Protein AF-A0A0L0CYP3-F1 (afdb_monomer)

Mean predicted aligned error: 18.33 Å

Secondary structure (DSSP, 8-state):
---HHHHHHHHHHH--PPPPTT----SSS-TTT----TTTT-EEEETTT--EE-TTTHHHHHHHHHHH-TT-----EEEEEEEEEEEPS----PPP----BTSTTSB-----EEEEEEEEEEETTTTEEEEGGGS-HHHHHHHHHHHT---------TTSS----PBPTTTTT----TT----GGG-S-TTT---SSEEEETTT--EEEPPEETTTEESSGGGPPPHHHHHHHHTTS---EEEETT---TTS---EEE-STTT-SEEB-TTHHHHHHHTT--GGGTTTTTSS--

pLDDT: mean 76.84, std 16.78, range [29.47, 94.88]

InterPro domains:
  IPR001607 Zinc finger, UBP-type [PF02148] (189-263)
  IPR001607 Zinc finger, UBP-type [PS50271] (166-286)
  IPR001607 Zinc finger, UBP-type [SM00290] (188-250)
  IPR013083 Zinc finger, RING/FYVE/PHD-type [G3DSA:3.30.40.10] (4-124)
  IPR013083 Zinc finger, RING/FYVE/PHD-type [G3DSA:3.30.40.10] (155-270)
  IPR041432 Ubiquitinyl hydrolase, variant UBP zinc finger [PF17807] (19-85)

Solvent-accessible surface area (backbone atoms only — not comparable to full-atom values): 17395 Å² total; per-residue (Å²): 130,85,54,67,68,60,51,48,55,48,46,57,71,69,46,78,69,63,79,57,64,83,48,75,61,52,92,67,33,15,72,85,76,66,46,62,51,56,68,84,83,13,38,33,27,32,55,84,78,46,50,20,23,40,78,86,46,43,62,56,53,36,60,54,44,68,73,66,40,89,78,73,66,76,76,47,49,23,44,33,48,30,45,46,81,42,72,54,89,82,69,80,82,72,77,69,77,43,90,46,74,78,41,95,45,21,49,65,91,67,80,58,62,47,78,48,79,50,63,28,41,34,32,72,89,79,70,46,74,41,50,52,88,79,42,58,71,69,47,38,50,34,52,52,45,56,74,67,56,66,53,52,71,66,74,61,49,85,67,76,77,49,68,74,62,43,70,41,89,57,46,86,74,57,67,60,61,83,90,45,70,63,55,85,92,66,68,32,13,75,82,62,58,43,74,63,64,34,27,33,30,66,23,76,64,50,40,9,20,38,63,53,41,90,98,74,48,65,19,32,61,94,77,34,67,5,45,41,63,51,47,26,60,74,62,70,63,71,52,38,46,29,36,39,68,87,52,60,49,95,90,47,48,53,54,28,40,32,66,39,90,93,65,59,38,64,28,37,47,95,52,45,59,59,52,38,58,68,27,64,46,70,76,83,60,67,77,69,70,72,78,73,80,125

Radius of gyration: 27.22 Å; Cα contacts (8 Å, |Δi|>4): 480; chains: 1; bounding box: 67×39×65 Å

Nearest PDB structures (foldseek):
  3ihp-assembly2_B  TM=4.912E-01  e=4.815E-14  Homo sapiens
  3ihp-assembly1_A  TM=4.909E-01  e=6.164E-14  Homo sapiens
  9b1e-assembly1_B  TM=2.914E-01  e=5.481E+00  Saccharomyces cerevisiae W303

Organism: NCBI:txid580058

Foldseek 3Di:
DPDVVVVLVVCVVQQQDADDLQDDADQAAAPPPRHRPAADFAWWAQSPNNHIHDPVCLVVVQVVVVVVPPPPRRSFKTKGKYKYKDFDPDDPPQQQPDDDEPDDSHDDPDPRIDIDIAIFMAGPVVRDTHGLVRHDPSVVVRSVSSVPRDRPPPCPVPPPPPPVQAADPCLVVPAADADAADDPVPQAAPAARHNPQWKAFLHYRHIKHAAADPPPGTAHPPSHTIPVLVVCVVVVNNGFKIFTPPQQDPVRWTFIAGSPPVGRGTHGRPCNVVSVVRNVNPPPPVVVPVVPDD

Structure (mmCIF, N/CA/C/O backbone):
data_AF-A0A0L0CYP3-F1
#
_entry.id   AF-A0A0L0CYP3-F1
#
loop_
_atom_site.group_PDB
_atom_site.id
_atom_site.type_symbol
_atom_site.label_atom_id
_atom_site.label_alt_id
_atom_site.label_comp_id
_atom_site.label_asym_id
_atom_site.label_entity_id
_atom_site.label_seq_id
_atom_site.pdbx_PDB_ins_code
_atom_site.Cartn_x
_atom_site.Cartn_y
_atom_site.Cartn_z
_atom_site.occupancy
_atom_site.B_iso_or_equiv
_atom_site.auth_seq_id
_atom_site.auth_comp_id
_atom_site.auth_asym_id
_atom_site.auth_atom_id
_atom_site.pdbx_PDB_model_num
ATOM 1 N N . MET A 1 1 ? -24.715 -11.691 29.751 1.00 49.50 1 MET A N 1
ATOM 2 C CA . MET A 1 1 ? -24.755 -10.759 28.606 1.00 49.50 1 MET A CA 1
ATOM 3 C C . MET A 1 1 ? -24.346 -9.405 29.141 1.00 49.50 1 MET A C 1
ATOM 5 O O . MET A 1 1 ? -24.963 -8.967 30.102 1.00 49.50 1 MET A O 1
ATOM 9 N N . ALA A 1 2 ? -23.263 -8.816 28.636 1.00 58.75 2 ALA A N 1
ATOM 10 C CA . ALA A 1 2 ? -22.905 -7.454 29.018 1.00 58.75 2 ALA A CA 1
ATOM 11 C C . ALA A 1 2 ? -24.014 -6.506 28.532 1.00 58.75 2 ALA A C 1
ATOM 13 O O . ALA A 1 2 ? -24.470 -6.635 27.397 1.00 58.75 2 ALA A O 1
ATOM 14 N N . ASP A 1 3 ? -24.484 -5.617 29.403 1.00 82.50 3 ASP A N 1
ATOM 15 C CA . ASP A 1 3 ? -25.472 -4.598 29.048 1.00 82.50 3 ASP A CA 1
ATOM 16 C C . ASP A 1 3 ? -24.843 -3.627 28.036 1.00 82.50 3 ASP A C 1
ATOM 18 O O . ASP A 1 3 ? -23.765 -3.085 28.291 1.00 82.50 3 ASP A O 1
ATOM 22 N N . ILE A 1 4 ? -25.502 -3.403 26.893 1.00 84.31 4 ILE A N 1
ATOM 23 C CA . ILE A 1 4 ? -25.046 -2.470 25.848 1.00 84.31 4 ILE A CA 1
ATOM 24 C C . ILE A 1 4 ? -24.771 -1.087 26.448 1.00 84.31 4 ILE A C 1
ATOM 26 O O . ILE A 1 4 ? -23.773 -0.462 26.098 1.00 84.31 4 ILE A O 1
ATOM 30 N N . LYS A 1 5 ? -25.573 -0.643 27.426 1.00 85.75 5 LYS A N 1
ATOM 31 C CA . LYS A 1 5 ? -25.338 0.630 28.127 1.00 85.75 5 LYS A CA 1
ATOM 32 C C . LYS A 1 5 ? -24.015 0.649 28.889 1.00 85.75 5 LYS A C 1
ATOM 34 O O . LYS A 1 5 ? -23.318 1.660 28.890 1.00 85.75 5 LYS A O 1
ATOM 39 N N . SER A 1 6 ? -23.646 -0.470 29.512 1.00 87.12 6 SER A N 1
ATOM 40 C CA . SER A 1 6 ? -22.361 -0.601 30.201 1.00 87.12 6 SER A CA 1
ATOM 41 C C . SER A 1 6 ? -21.192 -0.580 29.217 1.00 87.12 6 SER A C 1
ATOM 43 O O . SER A 1 6 ? -20.154 -0.008 29.541 1.00 87.12 6 SER A O 1
ATOM 45 N N . ILE A 1 7 ? -21.356 -1.160 28.023 1.00 87.75 7 ILE A N 1
ATOM 46 C CA . ILE A 1 7 ? -20.335 -1.113 26.968 1.00 87.75 7 ILE A CA 1
ATOM 47 C C . ILE A 1 7 ? -20.178 0.316 26.445 1.00 87.75 7 ILE A C 1
ATOM 49 O O . ILE A 1 7 ? -19.055 0.798 26.370 1.00 87.75 7 ILE A O 1
ATOM 53 N N . ILE A 1 8 ? -21.277 1.019 26.155 1.00 89.25 8 ILE A N 1
ATOM 54 C CA . ILE A 1 8 ? -21.239 2.419 25.700 1.00 89.25 8 ILE A CA 1
ATOM 55 C C . ILE A 1 8 ? -20.525 3.300 26.733 1.00 89.25 8 ILE A C 1
ATOM 57 O O . ILE A 1 8 ? -19.591 4.018 26.387 1.00 89.25 8 ILE A O 1
ATOM 61 N N . SER A 1 9 ? -20.873 3.164 28.017 1.00 88.25 9 SER A N 1
ATOM 62 C CA . SER A 1 9 ? -20.205 3.897 29.100 1.00 88.25 9 SER A CA 1
ATOM 63 C C . SER A 1 9 ? -18.701 3.589 29.187 1.00 88.25 9 SER A C 1
ATOM 65 O O . SER A 1 9 ? -17.884 4.483 29.436 1.00 88.25 9 SER A O 1
ATOM 67 N N . LEU A 1 10 ? -18.308 2.336 28.933 1.00 89.44 10 LEU A N 1
ATOM 68 C CA . LEU A 1 10 ? -16.905 1.934 28.886 1.00 89.44 10 LEU A CA 1
ATOM 69 C C . LEU A 1 10 ? -16.173 2.549 27.685 1.00 89.44 10 LEU A C 1
ATOM 71 O O . LEU A 1 10 ? -15.057 3.038 27.858 1.00 89.44 10 LEU A O 1
ATOM 75 N N . ILE A 1 11 ? -16.796 2.575 26.501 1.00 88.56 11 ILE A N 1
ATOM 76 C CA . ILE A 1 11 ? -16.239 3.224 25.303 1.00 88.56 11 ILE A CA 1
ATOM 77 C C . ILE A 1 11 ? -15.935 4.689 25.614 1.00 88.56 11 ILE A C 1
ATOM 79 O O . ILE A 1 11 ? -14.801 5.116 25.428 1.00 88.56 11 ILE A O 1
ATOM 83 N N . SER A 1 12 ? -16.890 5.426 26.180 1.00 88.56 12 SER A N 1
ATOM 84 C CA . SER A 1 12 ? -16.719 6.843 26.534 1.00 88.56 12 SER A CA 1
ATOM 85 C C . SER A 1 12 ? -15.649 7.087 27.601 1.00 88.56 12 SER A C 1
ATOM 87 O O . SER A 1 12 ? -15.055 8.163 27.671 1.00 88.56 12 SER A O 1
ATOM 89 N N . THR A 1 13 ? -15.371 6.090 28.444 1.00 88.25 13 THR A N 1
ATOM 90 C CA . THR A 1 13 ? -14.313 6.179 29.458 1.00 88.25 13 THR A CA 1
ATOM 91 C C . THR A 1 13 ? -12.921 5.958 28.860 1.00 88.25 13 THR A C 1
ATOM 93 O O . THR A 1 13 ? -11.954 6.571 29.322 1.00 88.25 13 THR A O 1
ATOM 96 N N . ILE A 1 14 ? -12.818 5.089 27.851 1.00 85.94 14 ILE A N 1
ATOM 97 C CA . ILE A 1 14 ? -11.554 4.681 27.224 1.00 85.94 14 ILE A CA 1
ATOM 98 C C . ILE A 1 14 ? -11.174 5.610 26.064 1.00 85.94 14 ILE A C 1
ATOM 100 O O . ILE A 1 14 ? -10.024 6.034 25.968 1.00 85.94 14 ILE A O 1
ATOM 104 N N . VAL A 1 15 ? -12.130 5.934 25.196 1.00 86.62 15 VAL A N 1
ATOM 105 C CA . VAL A 1 15 ? -11.924 6.682 23.952 1.00 86.62 15 VAL A CA 1
ATOM 106 C C . VAL A 1 15 ? -12.077 8.172 24.235 1.00 86.62 15 VAL A C 1
ATOM 108 O O . VAL A 1 15 ? -13.187 8.685 24.367 1.00 86.62 15 VAL A O 1
ATOM 111 N N . LYS A 1 16 ? -10.942 8.861 24.368 1.00 85.94 16 LYS A N 1
ATOM 112 C CA . LYS A 1 16 ? -10.885 10.297 24.697 1.00 85.94 16 LYS A CA 1
ATOM 113 C C . LYS A 1 16 ? -10.080 11.125 23.706 1.00 85.94 16 LYS A C 1
ATOM 115 O O . LYS A 1 16 ? -10.271 12.336 23.640 1.00 85.94 16 LYS A O 1
ATOM 120 N N . ASP A 1 17 ? -9.194 10.472 22.967 1.00 85.62 17 ASP A N 1
ATOM 121 C CA . ASP A 1 17 ? -8.211 11.130 22.123 1.00 85.62 17 ASP A CA 1
ATOM 122 C C . ASP A 1 17 ? -8.792 11.293 20.705 1.00 85.62 17 ASP A C 1
ATOM 124 O O . ASP A 1 17 ? -9.258 10.331 20.092 1.00 85.62 17 ASP A O 1
ATOM 128 N N . GLU A 1 18 ? -8.816 12.528 20.198 1.00 86.81 18 GLU A N 1
ATOM 129 C CA . GLU A 1 18 ? -9.118 12.809 18.790 1.00 86.81 18 GLU A CA 1
ATOM 130 C C . GLU A 1 18 ? -7.848 12.647 17.953 1.00 86.81 18 GLU A C 1
ATOM 132 O O . GLU A 1 18 ? -6.763 12.989 18.436 1.00 86.81 18 GLU A O 1
ATOM 137 N N . PRO A 1 19 ? -7.966 12.182 16.697 1.00 85.38 19 PRO A N 1
ATOM 138 C CA . PRO A 1 19 ? -6.794 11.987 15.876 1.00 85.38 19 PRO A CA 1
ATOM 139 C C . PRO A 1 19 ? -6.122 13.320 15.551 1.00 85.38 19 PRO A C 1
ATOM 141 O O . PRO A 1 19 ? -6.768 14.293 15.140 1.00 85.38 19 PRO A O 1
ATOM 144 N N . THR A 1 20 ? -4.808 13.371 15.724 1.00 83.56 20 THR A N 1
ATOM 145 C CA . THR A 1 20 ? -4.021 14.560 15.399 1.00 83.56 20 THR A CA 1
ATOM 146 C C . THR A 1 20 ? -3.822 14.681 13.888 1.00 83.56 20 THR A C 1
ATOM 148 O O . THR A 1 20 ? -3.927 13.714 13.135 1.00 83.56 20 THR A O 1
ATOM 151 N N . LYS A 1 21 ? -3.509 15.886 13.396 1.00 78.56 21 LYS A N 1
ATOM 152 C CA . LYS A 1 21 ? -3.238 16.094 11.960 1.00 78.56 21 LYS A CA 1
ATOM 153 C C . LYS A 1 21 ? -2.014 15.327 11.454 1.00 78.56 21 LYS A C 1
ATOM 155 O O . LYS A 1 21 ? -1.929 15.048 10.265 1.00 78.56 21 LYS A O 1
ATOM 160 N N . GLU A 1 22 ? -1.076 15.018 12.348 1.00 76.69 22 GLU A N 1
ATOM 161 C CA . GLU A 1 22 ? 0.165 14.316 12.016 1.00 76.69 22 GLU A CA 1
ATOM 162 C C . GLU A 1 22 ? 0.003 12.797 11.933 1.00 76.69 22 GLU A C 1
ATOM 164 O O . GLU A 1 22 ? 0.870 12.124 11.375 1.00 76.69 22 GLU A O 1
ATOM 169 N N . GLU A 1 23 ? -1.078 12.253 12.491 1.00 78.44 23 GLU A N 1
ATOM 170 C CA . GLU A 1 23 ? -1.367 10.828 12.412 1.00 78.44 23 GLU A CA 1
ATOM 171 C C . GLU A 1 23 ? -1.750 10.420 10.997 1.00 78.44 23 GLU A C 1
ATOM 173 O O . GLU A 1 23 ? -2.432 11.142 10.272 1.00 78.44 23 GLU A O 1
ATOM 178 N N . VAL A 1 24 ? -1.312 9.225 10.613 1.00 81.56 24 VAL A N 1
ATOM 179 C CA . VAL A 1 24 ? -1.653 8.630 9.327 1.00 81.56 24 VAL A CA 1
ATOM 180 C C . VAL A 1 24 ? -2.651 7.512 9.571 1.00 81.56 24 VAL A C 1
ATOM 182 O O . VAL A 1 24 ? -2.310 6.474 10.135 1.00 81.56 24 VAL A O 1
ATOM 185 N N . ILE A 1 25 ? -3.880 7.724 9.114 1.00 84.06 25 ILE A N 1
ATOM 186 C CA . ILE A 1 25 ? -4.994 6.798 9.262 1.00 84.06 25 ILE A CA 1
ATOM 187 C C . ILE A 1 25 ? -5.352 6.219 7.895 1.00 84.06 25 ILE A C 1
ATOM 189 O O . ILE A 1 25 ? -5.719 6.928 6.953 1.00 84.06 25 ILE A O 1
ATOM 193 N N . TYR A 1 26 ? -5.274 4.898 7.777 1.00 82.56 26 TYR A N 1
ATOM 194 C CA . TYR A 1 26 ? -5.635 4.189 6.555 1.00 82.56 26 TYR A CA 1
ATOM 195 C C . TYR A 1 26 ? -7.102 3.749 6.617 1.00 82.56 26 TYR A C 1
ATOM 197 O O . TYR A 1 26 ? -7.438 2.688 7.129 1.00 82.56 26 TYR A O 1
ATOM 205 N N . LEU A 1 27 ? -7.998 4.558 6.047 1.00 84.06 27 LEU A N 1
ATOM 206 C CA . LEU A 1 27 ? -9.443 4.262 5.992 1.00 84.06 27 LEU A CA 1
ATOM 207 C C . LEU A 1 27 ? -9.804 3.139 4.998 1.00 84.06 27 LEU A C 1
ATOM 209 O O . LEU A 1 27 ? -10.973 2.789 4.845 1.00 84.06 27 LEU A O 1
ATOM 213 N N . GLY A 1 28 ? -8.813 2.633 4.261 1.00 78.69 28 GLY A N 1
ATOM 214 C CA . GLY A 1 28 ? -9.018 1.850 3.047 1.00 78.69 28 GLY A CA 1
ATOM 215 C C . GLY A 1 28 ? -8.119 0.628 2.867 1.00 78.69 28 GLY A C 1
ATOM 216 O O . GLY A 1 28 ? -8.258 -0.098 1.889 1.00 78.69 28 GLY A O 1
ATOM 217 N N . GLU A 1 29 ? -7.204 0.360 3.783 1.00 82.81 29 GLU A N 1
ATOM 218 C CA . GLU A 1 29 ? -6.357 -0.826 3.715 1.00 82.81 29 GLU A CA 1
ATOM 219 C C . GLU A 1 29 ? -5.946 -1.253 5.111 1.00 82.81 29 GLU A C 1
ATOM 221 O O . GLU A 1 29 ? -5.969 -0.445 6.026 1.00 82.81 29 GLU A O 1
ATOM 226 N N . CYS A 1 30 ? -5.598 -2.524 5.286 1.00 81.88 30 CYS A N 1
ATOM 227 C CA . CYS A 1 30 ? -5.048 -3.013 6.541 1.00 81.88 30 CYS A CA 1
ATOM 228 C C . CYS A 1 30 ? -3.569 -2.619 6.664 1.00 81.88 30 CYS A C 1
ATOM 230 O O . CYS A 1 30 ? -2.765 -2.980 5.805 1.00 81.88 30 CYS A O 1
ATOM 232 N N . SER A 1 31 ? -3.184 -1.996 7.780 1.00 81.12 31 SER A N 1
ATOM 233 C CA . SER A 1 31 ? -1.805 -1.587 8.086 1.00 81.12 31 SER A CA 1
ATOM 234 C C . SER A 1 31 ? -0.793 -2.744 8.079 1.00 81.12 31 SER A C 1
ATOM 236 O O . SER A 1 31 ? 0.390 -2.517 7.857 1.00 81.12 31 SER A O 1
ATOM 238 N N . ILE A 1 32 ? -1.231 -3.987 8.320 1.00 76.69 32 ILE A N 1
ATOM 239 C CA . ILE A 1 32 ? -0.341 -5.163 8.350 1.00 76.69 32 ILE A CA 1
ATOM 240 C C . ILE A 1 32 ? -0.132 -5.751 6.953 1.00 76.69 32 ILE A C 1
ATOM 242 O O . ILE A 1 32 ? 0.986 -6.098 6.584 1.00 76.69 32 ILE A O 1
ATOM 246 N N . THR A 1 33 ? -1.210 -5.931 6.191 1.00 76.19 33 THR A N 1
ATOM 247 C CA . THR A 1 33 ? -1.165 -6.687 4.929 1.00 76.19 33 THR A CA 1
ATOM 248 C C . THR A 1 33 ? -1.193 -5.810 3.686 1.00 76.19 33 THR A C 1
ATOM 250 O O . THR A 1 33 ? -0.979 -6.321 2.589 1.00 76.19 33 THR A O 1
ATOM 253 N N . GLY A 1 34 ? -1.533 -4.526 3.823 1.00 74.50 34 GLY A N 1
ATOM 254 C CA . GLY A 1 34 ? -1.906 -3.661 2.703 1.00 74.50 34 GLY A CA 1
ATOM 255 C C . GLY A 1 34 ? -3.167 -4.138 1.970 1.00 74.50 34 GLY A C 1
ATOM 256 O O . GLY A 1 34 ? -3.481 -3.637 0.890 1.00 74.50 34 GLY A O 1
ATOM 257 N N . HIS A 1 35 ? -3.880 -5.139 2.508 1.00 70.81 35 HIS A N 1
ATOM 258 C CA . HIS A 1 35 ? -5.060 -5.683 1.856 1.00 70.81 35 HIS A CA 1
ATOM 259 C C . HIS A 1 35 ? -6.225 -4.710 1.987 1.00 70.81 35 HIS A C 1
ATOM 261 O O . HIS A 1 35 ? -6.498 -4.143 3.045 1.00 70.81 35 HIS A O 1
ATOM 267 N N . LYS A 1 36 ? -6.917 -4.548 0.871 1.00 69.12 36 LYS A N 1
ATOM 268 C CA . LYS A 1 36 ? -8.040 -3.648 0.686 1.00 69.12 36 LYS A CA 1
ATOM 269 C C . LYS A 1 36 ? -9.318 -4.466 0.881 1.00 69.12 36 LYS A C 1
ATOM 271 O O . LYS A 1 36 ? -9.923 -4.896 -0.097 1.00 69.12 36 LYS A O 1
ATOM 276 N N . ASP A 1 37 ? -9.682 -4.738 2.139 1.00 62.09 37 ASP A N 1
ATOM 277 C CA . ASP A 1 37 ? -10.795 -5.616 2.588 1.00 62.09 37 ASP A CA 1
ATOM 278 C C . ASP A 1 37 ? -12.214 -5.127 2.219 1.00 62.09 37 ASP A C 1
ATOM 280 O O . ASP A 1 37 ? -13.204 -5.440 2.876 1.00 62.09 37 ASP A O 1
ATOM 284 N N . PHE A 1 38 ? -12.344 -4.345 1.153 1.00 60.00 38 PHE A N 1
ATOM 285 C CA . PHE A 1 38 ? -13.433 -3.397 0.938 1.00 60.00 38 PHE A CA 1
ATOM 286 C C . PHE A 1 38 ? -14.853 -3.945 0.773 1.00 60.00 38 PHE A C 1
ATOM 288 O O . PHE A 1 38 ? -15.739 -3.129 0.535 1.00 60.00 38 PHE A O 1
ATOM 295 N N . PHE A 1 39 ? -15.128 -5.248 0.865 1.00 62.38 39 PHE A N 1
ATOM 296 C CA . PHE A 1 39 ? -16.429 -5.750 0.401 1.00 62.38 39 PHE A CA 1
ATOM 297 C C . PHE A 1 39 ? -17.166 -6.746 1.305 1.00 62.38 39 PHE A C 1
ATOM 299 O O . PHE A 1 39 ? -18.391 -6.775 1.224 1.00 62.38 39 PHE A O 1
ATOM 306 N N . GLU A 1 40 ? -16.509 -7.502 2.191 1.00 71.25 40 GLU A N 1
ATOM 307 C CA . GLU A 1 40 ? -17.225 -8.438 3.087 1.00 71.25 40 GLU A CA 1
ATOM 308 C C . GLU A 1 40 ? -17.371 -7.893 4.511 1.00 71.25 40 GLU A C 1
ATOM 310 O O . GLU A 1 40 ? -18.487 -7.604 4.951 1.00 71.25 40 GLU A O 1
ATOM 315 N N . ASP A 1 41 ? -16.256 -7.677 5.206 1.00 80.75 41 ASP A N 1
ATOM 316 C CA . ASP A 1 41 ? -16.265 -7.333 6.637 1.00 80.75 41 ASP A CA 1
ATOM 317 C C . ASP A 1 41 ? -15.905 -5.866 6.924 1.00 80.75 41 ASP A C 1
ATOM 319 O O . ASP A 1 41 ? -16.111 -5.379 8.036 1.00 80.75 41 ASP A O 1
ATOM 323 N N . GLY A 1 42 ? -15.411 -5.139 5.918 1.00 87.19 42 GLY A N 1
ATOM 324 C CA . GLY A 1 42 ? -14.926 -3.770 6.079 1.00 87.19 42 GLY A CA 1
ATOM 325 C C . GLY A 1 42 ? -13.549 -3.693 6.746 1.00 87.19 42 GLY A C 1
ATOM 326 O O . GLY A 1 42 ? -12.848 -4.694 6.905 1.00 87.19 42 GLY A O 1
ATOM 327 N N . ILE A 1 43 ? -13.151 -2.476 7.110 1.00 90.00 43 ILE A N 1
ATOM 328 C CA . ILE A 1 43 ? -11.873 -2.171 7.772 1.00 90.00 43 ILE A CA 1
ATOM 329 C C . ILE A 1 43 ? -12.141 -1.712 9.193 1.00 90.00 43 ILE A C 1
ATOM 331 O O . ILE A 1 43 ? -13.102 -0.990 9.438 1.00 90.00 43 ILE A O 1
ATOM 335 N N . PHE A 1 44 ? -11.275 -2.114 10.117 1.00 92.12 44 PHE A N 1
ATOM 336 C CA . PHE A 1 44 ? -11.406 -1.828 11.535 1.00 92.12 44 PHE A CA 1
ATOM 337 C C . PHE A 1 44 ? -10.248 -0.954 12.005 1.00 92.12 44 PHE A C 1
ATOM 339 O O . PHE A 1 44 ? -9.096 -1.376 11.957 1.00 92.12 44 PHE A O 1
ATOM 346 N N . ILE A 1 45 ? -10.551 0.251 12.469 1.00 91.56 45 ILE A N 1
ATOM 347 C CA . ILE A 1 45 ? -9.567 1.220 12.951 1.00 91.56 45 ILE A CA 1
ATOM 348 C C . ILE A 1 45 ? -9.605 1.224 14.470 1.00 91.56 45 ILE A C 1
ATOM 350 O O . ILE A 1 45 ? -10.656 1.456 15.056 1.00 91.56 45 ILE A O 1
ATOM 354 N N . ASP A 1 46 ? -8.480 0.962 15.116 1.00 90.94 46 ASP A N 1
ATOM 355 C CA . ASP A 1 46 ? -8.374 1.022 16.572 1.00 90.94 46 ASP A CA 1
ATOM 356 C C . ASP A 1 46 ? -8.631 2.454 17.066 1.00 90.94 46 ASP A C 1
ATOM 358 O O . ASP A 1 46 ? -7.974 3.396 16.627 1.00 90.94 46 ASP A O 1
ATOM 362 N N . LEU A 1 47 ? -9.588 2.628 17.981 1.00 91.50 47 LEU A N 1
ATOM 363 C CA . LEU A 1 47 ? -9.977 3.949 18.488 1.00 91.50 47 LEU A CA 1
ATOM 364 C C . LEU A 1 47 ? -8.924 4.601 19.400 1.00 91.50 47 LEU A C 1
ATOM 366 O O . LEU A 1 47 ? -9.109 5.748 19.798 1.00 91.50 47 LEU A O 1
ATOM 370 N N . LEU A 1 48 ? -7.857 3.882 19.762 1.00 88.88 48 LEU A N 1
ATOM 371 C CA . LEU A 1 48 ? -6.760 4.404 20.580 1.00 88.88 48 LEU A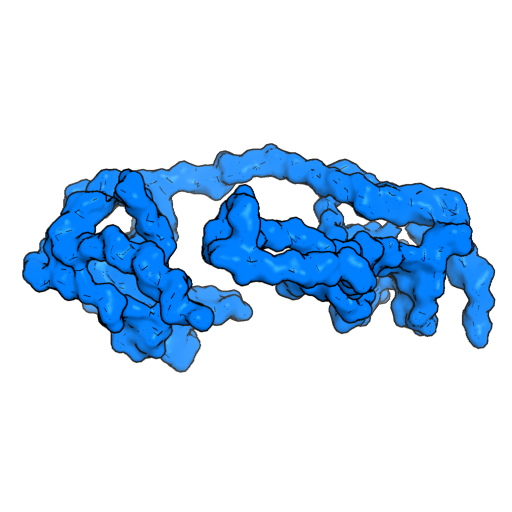 CA 1
ATOM 372 C C . LEU A 1 48 ? -5.474 4.633 19.788 1.00 88.88 48 LEU A C 1
ATOM 374 O O . LEU A 1 48 ? -4.786 5.620 20.020 1.00 88.88 48 LEU A O 1
ATOM 378 N N . SER A 1 49 ? -5.110 3.695 18.910 1.00 85.50 49 SER A N 1
ATOM 379 C CA . SER A 1 49 ? -3.860 3.775 18.138 1.00 85.50 49 SER A CA 1
ATOM 380 C C . SER A 1 49 ? -4.048 4.324 16.725 1.00 85.50 49 SER A C 1
ATOM 382 O O . SER A 1 49 ? -3.065 4.657 16.069 1.00 85.50 49 SER A O 1
ATOM 384 N N . PHE A 1 50 ? -5.293 4.376 16.243 1.00 88.81 50 PHE A N 1
ATOM 385 C CA . PHE A 1 50 ? -5.667 4.716 14.869 1.00 88.81 50 PHE A CA 1
ATOM 386 C C . PHE A 1 50 ? -5.062 3.799 13.791 1.00 88.81 50 PHE A C 1
ATOM 388 O O . PHE A 1 50 ? -5.172 4.071 12.593 1.00 88.81 50 PHE A O 1
ATOM 395 N N . GLU A 1 51 ? -4.479 2.665 14.194 1.00 87.62 51 GLU A N 1
ATOM 396 C CA . GLU A 1 51 ? -4.016 1.622 13.284 1.00 87.62 51 GLU A CA 1
ATOM 397 C C . GLU A 1 51 ? -5.206 0.864 12.675 1.00 87.62 51 GLU A C 1
ATOM 399 O O . GLU A 1 51 ? -6.232 0.631 13.320 1.00 87.62 51 GLU A O 1
ATOM 404 N N . SER A 1 52 ? -5.059 0.457 11.415 1.00 88.19 52 SER A N 1
ATOM 405 C CA . SER A 1 52 ? -6.129 -0.152 10.621 1.00 88.19 52 SER A CA 1
ATOM 406 C C . SER A 1 52 ? -5.906 -1.652 10.415 1.00 88.19 52 SER A C 1
ATOM 408 O O . SER A 1 52 ? -4.807 -2.116 10.092 1.00 88.19 52 SER A O 1
ATOM 410 N N . PHE A 1 53 ? -6.961 -2.445 10.562 1.00 87.25 53 PHE A N 1
ATOM 411 C CA . PHE A 1 53 ? -6.881 -3.900 10.541 1.00 87.25 53 PHE A CA 1
ATOM 412 C C . PHE A 1 53 ? -8.023 -4.531 9.750 1.00 87.25 53 PHE A C 1
ATOM 414 O O . PHE A 1 53 ? -9.160 -4.065 9.760 1.00 87.25 53 PHE A O 1
ATOM 421 N N . SER A 1 54 ? -7.714 -5.664 9.119 1.00 87.94 54 SER A N 1
ATOM 422 C CA . SER A 1 54 ? -8.731 -6.642 8.721 1.00 87.94 54 SER A CA 1
ATOM 423 C C . SER A 1 54 ? -9.368 -7.288 9.952 1.00 87.94 54 SER A C 1
ATOM 425 O O . SER A 1 54 ? -8.694 -7.452 10.978 1.00 87.94 54 SER A O 1
ATOM 427 N N . LEU A 1 55 ? -10.582 -7.825 9.804 1.00 85.81 55 LEU A N 1
ATOM 428 C CA . LEU A 1 55 ? -11.222 -8.664 10.826 1.00 85.81 55 LEU A CA 1
ATOM 429 C C . LEU A 1 55 ? -10.303 -9.802 11.320 1.00 85.81 55 LEU A C 1
ATOM 431 O O . LEU A 1 55 ? -10.232 -10.085 12.517 1.00 85.81 55 LEU A O 1
ATOM 435 N N . LYS A 1 56 ? -9.543 -10.432 10.412 1.00 84.12 56 LYS A N 1
ATOM 436 C CA . LYS A 1 56 ? -8.634 -11.552 10.729 1.00 84.12 56 LYS A CA 1
ATOM 437 C C . LYS A 1 56 ? -7.462 -11.132 11.618 1.00 84.12 56 LYS A C 1
ATOM 439 O O . LYS A 1 56 ? -7.009 -11.922 12.444 1.00 84.12 56 LYS A O 1
ATOM 444 N N . PHE A 1 57 ? -6.985 -9.899 11.460 1.00 83.62 57 PHE A N 1
ATOM 445 C CA . PHE A 1 57 ? -5.803 -9.379 12.151 1.00 83.62 57 PHE A CA 1
ATOM 446 C C . PHE A 1 57 ? -6.126 -8.552 13.405 1.00 83.62 57 PHE A C 1
ATOM 448 O O . PHE A 1 57 ? -5.212 -8.238 14.165 1.00 83.62 57 PHE A O 1
ATOM 455 N N . LEU A 1 58 ? -7.404 -8.295 13.703 1.00 82.69 58 LEU A N 1
ATOM 456 C CA . LEU A 1 58 ? -7.827 -7.650 14.953 1.00 82.69 58 LEU A CA 1
ATOM 457 C C . LEU A 1 58 ? -7.298 -8.361 16.203 1.00 82.69 58 LEU A C 1
ATOM 459 O O . LEU A 1 58 ? -6.773 -7.728 17.117 1.00 82.69 58 LEU A O 1
ATOM 463 N N . LYS A 1 59 ? -7.369 -9.700 16.223 1.00 82.69 59 LYS A N 1
ATOM 464 C CA . LYS A 1 59 ? -6.856 -10.508 17.343 1.00 82.69 59 LYS A CA 1
ATOM 465 C C . LYS A 1 59 ? -5.350 -10.343 17.530 1.00 82.69 59 LYS A C 1
ATOM 467 O O . LYS A 1 59 ? -4.870 -10.417 18.657 1.00 82.69 59 LYS A O 1
ATOM 472 N N . CYS A 1 60 ? -4.600 -10.119 16.451 1.00 78.50 60 CYS A N 1
ATOM 473 C CA . CYS A 1 60 ? -3.166 -9.865 16.539 1.00 78.50 60 CYS A CA 1
ATOM 474 C C . CYS A 1 60 ? -2.894 -8.534 17.244 1.00 78.50 60 CYS A C 1
ATOM 476 O O . CYS A 1 60 ? -2.046 -8.504 18.133 1.00 78.50 60 CYS A O 1
ATOM 478 N N . ASN A 1 61 ? -3.640 -7.474 16.906 1.00 78.50 61 ASN A N 1
ATOM 479 C CA . ASN A 1 61 ? -3.516 -6.184 17.582 1.00 78.50 61 ASN A CA 1
ATOM 480 C C . ASN A 1 61 ? -3.880 -6.286 19.067 1.00 78.50 61 ASN A C 1
ATOM 482 O O . ASN A 1 61 ? -3.064 -5.961 19.930 1.00 78.50 61 ASN A O 1
ATOM 486 N N . TYR A 1 62 ? -5.060 -6.839 19.356 1.00 79.56 62 TYR A N 1
ATOM 487 C CA . TYR A 1 62 ? -5.559 -7.015 20.717 1.00 79.56 62 TYR A CA 1
ATOM 488 C C . TYR A 1 62 ? -4.582 -7.822 21.585 1.00 79.56 62 TYR A C 1
ATOM 490 O O . TYR A 1 62 ? -4.213 -7.385 22.672 1.00 79.56 62 TYR A O 1
ATOM 498 N N . ASN A 1 63 ? -4.060 -8.951 21.089 1.00 77.62 63 ASN A N 1
ATOM 499 C CA . ASN A 1 63 ? -3.108 -9.787 21.834 1.00 77.62 63 ASN A CA 1
ATOM 500 C C . ASN A 1 63 ? -1.716 -9.155 21.987 1.00 77.62 63 ASN A C 1
ATOM 502 O O . ASN A 1 63 ? -1.024 -9.425 22.968 1.00 77.62 63 ASN A O 1
ATOM 506 N N . ARG A 1 64 ? -1.273 -8.359 21.005 1.00 75.31 64 ARG A N 1
ATOM 507 C CA . ARG A 1 64 ? 0.002 -7.633 21.070 1.00 75.31 64 ARG A CA 1
ATOM 508 C C . ARG A 1 64 ? -0.062 -6.561 22.152 1.00 75.31 64 ARG A C 1
ATOM 510 O O . ARG A 1 64 ? 0.807 -6.518 23.018 1.00 75.31 64 ARG A O 1
ATOM 517 N N . LEU A 1 65 ? -1.094 -5.723 22.114 1.00 71.50 65 LEU A N 1
ATOM 518 C CA . LEU A 1 65 ? -1.188 -4.541 22.966 1.00 71.50 65 LEU A CA 1
ATOM 519 C C . LEU A 1 65 ? -1.690 -4.859 24.377 1.00 71.50 65 LEU A C 1
ATOM 521 O O . LEU A 1 65 ? -1.235 -4.220 25.319 1.00 71.50 65 LEU A O 1
ATOM 525 N N . SER A 1 66 ? -2.503 -5.904 24.568 1.00 64.44 66 SER A N 1
ATOM 526 C CA . SER A 1 66 ? -2.884 -6.402 25.908 1.00 64.44 66 SER A CA 1
ATOM 527 C C . SER A 1 66 ? -1.706 -6.929 26.736 1.00 64.44 66 SER A C 1
ATOM 529 O O . SER A 1 66 ? -1.779 -6.949 27.960 1.00 64.44 66 SER A O 1
ATOM 531 N N . LYS A 1 67 ? -0.604 -7.343 26.095 1.00 57.28 67 LYS A N 1
ATOM 532 C CA . LYS A 1 67 ? 0.621 -7.795 26.784 1.00 57.28 67 LYS A CA 1
ATOM 533 C C . LYS A 1 67 ? 1.601 -6.666 27.101 1.00 57.28 67 LYS A C 1
ATOM 535 O O . LYS A 1 67 ? 2.427 -6.822 27.992 1.00 57.28 67 LYS A O 1
ATOM 540 N N . LEU A 1 68 ? 1.540 -5.572 26.344 1.00 53.75 68 LEU A N 1
ATOM 541 C CA . LEU A 1 68 ? 2.441 -4.418 26.456 1.00 53.75 68 LEU A CA 1
ATOM 542 C C . LEU A 1 68 ? 1.872 -3.300 27.336 1.00 53.75 68 LEU A C 1
ATOM 544 O O . LEU A 1 68 ? 2.604 -2.396 27.727 1.00 53.75 68 LEU A O 1
ATOM 548 N N . SER A 1 69 ? 0.578 -3.352 27.651 1.00 53.34 69 SER A N 1
ATOM 549 C CA . SER A 1 69 ? -0.130 -2.329 28.419 1.00 53.34 69 SER A CA 1
ATOM 550 C C . SER A 1 69 ? 0.148 -2.457 29.921 1.00 53.34 69 SER A C 1
ATOM 552 O O . SER A 1 69 ? -0.739 -2.704 30.731 1.00 53.34 69 SER A O 1
ATOM 554 N N . SER A 1 70 ? 1.391 -2.174 30.312 1.00 48.22 70 SER A N 1
ATOM 555 C CA . SER A 1 70 ? 1.740 -1.766 31.682 1.00 48.22 70 SER A CA 1
ATOM 556 C C . SER A 1 70 ? 1.011 -0.472 32.101 1.00 48.22 70 SER A C 1
ATOM 558 O O . SER A 1 70 ? 0.948 -0.152 33.283 1.00 48.22 70 SER A O 1
ATOM 560 N N . GLU A 1 71 ? 0.445 0.260 31.130 1.00 49.66 71 GLU A N 1
ATOM 561 C CA . GLU A 1 71 ? -0.238 1.556 31.274 1.00 49.66 71 GLU A CA 1
ATOM 562 C C . GLU A 1 71 ? -1.781 1.475 31.220 1.00 49.66 71 GLU A C 1
ATOM 564 O O . GLU A 1 71 ? -2.456 2.501 31.234 1.00 49.66 71 GLU A O 1
ATOM 569 N N . GLY A 1 72 ? -2.381 0.278 31.170 1.00 52.00 72 GLY A N 1
ATOM 570 C CA . GLY A 1 72 ? -3.829 0.106 31.384 1.00 52.00 72 GLY A CA 1
ATOM 571 C C . GLY A 1 72 ? -4.775 0.564 30.258 1.00 52.00 72 GLY A C 1
ATOM 572 O O . GLY A 1 72 ? -5.990 0.550 30.453 1.00 52.00 72 GLY A O 1
ATOM 573 N N . LYS A 1 73 ? -4.276 0.936 29.071 1.00 62.94 73 LYS A N 1
ATOM 574 C CA . LYS A 1 73 ? -5.123 1.208 27.893 1.00 62.94 73 LYS A CA 1
ATOM 575 C C . LYS A 1 73 ? -5.502 -0.105 27.186 1.00 62.94 73 LYS A C 1
ATOM 577 O O . LYS A 1 73 ? -4.660 -0.748 26.564 1.00 62.94 73 LYS A O 1
ATOM 582 N N . ASN A 1 74 ? -6.769 -0.522 27.297 1.00 73.94 74 ASN A N 1
ATOM 583 C CA . ASN A 1 74 ? -7.291 -1.728 26.638 1.00 73.94 74 ASN A CA 1
ATOM 584 C C . ASN A 1 74 ? -7.760 -1.408 25.203 1.00 73.94 74 ASN A C 1
ATOM 586 O O . ASN A 1 74 ? -8.764 -0.720 25.014 1.00 73.94 74 ASN A O 1
ATOM 590 N N . HIS A 1 75 ? -7.057 -1.943 24.201 1.00 84.56 75 HIS A N 1
ATOM 591 C CA . HIS A 1 75 ? -7.329 -1.776 22.762 1.00 84.56 75 HIS A CA 1
ATOM 592 C C . HIS A 1 75 ? -8.488 -2.664 22.277 1.00 84.56 75 HIS A C 1
ATOM 594 O O . HIS A 1 75 ? -8.335 -3.536 21.415 1.00 84.56 75 HIS A O 1
ATOM 600 N N . ARG A 1 76 ? -9.655 -2.471 22.897 1.00 88.94 76 ARG A N 1
ATOM 601 C CA . ARG A 1 76 ? -10.853 -3.308 22.742 1.00 88.94 76 ARG A CA 1
ATOM 602 C C . ARG A 1 76 ? -11.784 -2.858 21.614 1.00 88.94 76 ARG A C 1
ATOM 604 O O . ARG A 1 76 ? -12.449 -3.699 21.008 1.00 88.94 76 ARG A O 1
ATOM 611 N N . PHE A 1 77 ? -11.853 -1.555 21.353 1.00 92.25 77 PHE A N 1
ATOM 612 C CA . PHE A 1 77 ? -12.871 -0.958 20.490 1.00 92.25 77 PHE A CA 1
ATOM 613 C C . PHE A 1 77 ? -12.287 -0.454 19.174 1.00 92.25 77 PHE A C 1
ATOM 615 O O . PHE A 1 77 ? -11.259 0.221 19.159 1.00 92.25 77 PHE A O 1
ATOM 622 N N . TYR A 1 78 ? -12.984 -0.756 18.081 1.00 93.50 78 TYR A N 1
ATOM 623 C CA . TYR A 1 78 ? -12.540 -0.448 16.728 1.00 93.50 78 TYR A CA 1
ATOM 624 C C . TYR A 1 78 ? -13.661 0.217 15.931 1.00 93.50 78 TYR A C 1
ATOM 626 O O . TYR A 1 78 ? -14.786 -0.267 15.938 1.00 93.50 78 TYR A O 1
ATOM 634 N N . LEU A 1 79 ? -13.377 1.283 15.192 1.00 94.44 79 LEU A N 1
ATOM 635 C CA . LEU A 1 79 ? -14.290 1.828 14.193 1.00 94.44 79 LEU A CA 1
ATOM 636 C C . LEU A 1 79 ? -14.293 0.924 12.956 1.00 94.44 79 LEU A C 1
ATOM 638 O O . LEU A 1 79 ? -13.293 0.834 12.248 1.00 94.44 79 LEU A O 1
ATOM 642 N N . ASN A 1 80 ? -15.419 0.277 12.682 1.00 93.75 80 ASN A N 1
ATOM 643 C CA . A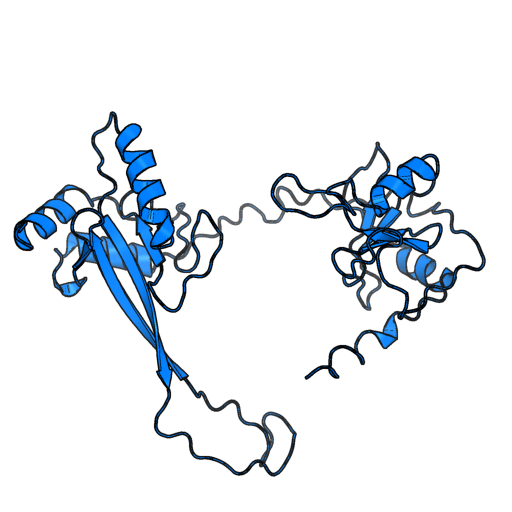SN A 1 80 ? -15.667 -0.459 11.454 1.00 93.75 80 ASN A CA 1
ATOM 644 C C . ASN A 1 80 ? -16.186 0.479 10.353 1.00 93.75 80 ASN A C 1
ATOM 646 O O . ASN A 1 80 ? -17.163 1.208 10.548 1.00 93.75 80 ASN A O 1
ATOM 650 N N . ILE A 1 81 ? -15.533 0.422 9.194 1.00 90.75 81 ILE A N 1
ATOM 651 C CA . ILE A 1 81 ? -15.913 1.110 7.963 1.00 90.75 81 ILE A CA 1
ATOM 652 C C . ILE A 1 81 ? -16.219 0.048 6.910 1.00 90.75 81 ILE A C 1
ATOM 654 O O . ILE A 1 81 ? -15.310 -0.621 6.405 1.00 90.75 81 ILE A O 1
ATOM 658 N N . LYS A 1 82 ? -17.494 -0.089 6.545 1.00 88.75 82 LYS A N 1
ATOM 659 C CA . LYS A 1 82 ? -17.953 -1.062 5.552 1.00 88.75 82 LYS A CA 1
ATOM 660 C C . LYS A 1 82 ? -18.525 -0.358 4.332 1.00 88.75 82 LYS A C 1
ATOM 662 O O . LYS A 1 82 ? -19.302 0.585 4.445 1.00 88.75 82 LYS A O 1
ATOM 667 N N . LYS A 1 83 ? -18.145 -0.834 3.145 1.00 84.69 83 LYS A N 1
ATOM 668 C CA . LYS A 1 83 ? -18.628 -0.312 1.866 1.00 84.69 83 LYS A CA 1
ATOM 669 C C . LYS A 1 83 ? -19.558 -1.329 1.215 1.00 84.69 83 LYS A C 1
ATOM 671 O O . LYS A 1 83 ? -19.133 -2.419 0.838 1.00 84.69 83 LYS A O 1
ATOM 676 N N . LYS A 1 84 ? -20.822 -0.962 1.051 1.00 81.25 84 LYS A N 1
ATOM 677 C CA . LYS A 1 84 ? -21.840 -1.777 0.398 1.00 81.25 84 LYS A CA 1
ATOM 678 C C . LYS A 1 84 ? -21.972 -1.367 -1.063 1.00 81.25 84 LYS A C 1
ATOM 680 O O . LYS A 1 84 ? -21.981 -0.183 -1.390 1.00 81.25 84 LYS A O 1
ATOM 685 N N . LYS A 1 85 ? -22.032 -2.356 -1.951 1.00 78.69 85 LYS A N 1
ATOM 686 C CA . LYS A 1 85 ? -22.184 -2.164 -3.396 1.00 78.69 85 LYS A CA 1
ATOM 687 C C . LYS A 1 85 ? -23.603 -2.561 -3.791 1.00 78.69 85 LYS A C 1
ATOM 689 O O . LYS A 1 85 ? -23.921 -3.747 -3.786 1.00 78.69 85 LYS A O 1
ATOM 694 N N . ASN A 1 86 ? -24.421 -1.581 -4.152 1.00 75.19 86 ASN A N 1
ATOM 695 C CA . ASN A 1 86 ? -25.799 -1.783 -4.585 1.00 75.19 86 ASN A CA 1
ATOM 696 C C . ASN A 1 86 ? -25.878 -1.694 -6.115 1.00 75.19 86 ASN A C 1
ATOM 698 O O . ASN A 1 86 ? -25.216 -0.862 -6.736 1.00 75.19 86 ASN A O 1
ATOM 702 N N . LEU A 1 87 ? -26.658 -2.579 -6.733 1.00 73.56 87 LEU A N 1
ATOM 703 C CA . LEU A 1 87 ? -26.980 -2.528 -8.161 1.00 73.56 87 LEU A CA 1
ATOM 704 C C . LEU A 1 87 ? -28.117 -1.529 -8.377 1.00 73.56 87 LEU A C 1
ATOM 706 O O . LEU A 1 87 ? -29.122 -1.592 -7.675 1.00 73.56 87 LEU A O 1
ATOM 710 N N . LEU A 1 88 ? -27.975 -0.638 -9.356 1.00 72.81 88 LEU A N 1
ATOM 711 C CA . LEU A 1 88 ? -29.060 0.259 -9.744 1.00 72.81 88 LEU A CA 1
ATOM 712 C C . LEU A 1 88 ? -30.143 -0.535 -10.488 1.00 72.81 88 LEU A C 1
ATOM 714 O O . LEU A 1 88 ? -29.863 -1.173 -11.502 1.00 72.81 88 LEU A O 1
ATOM 718 N N . GLU A 1 89 ? 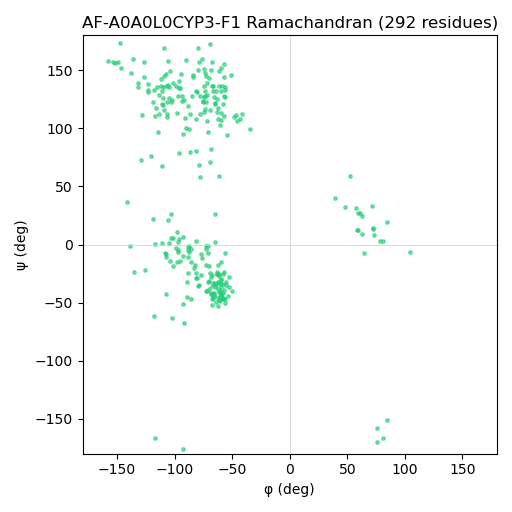-31.378 -0.503 -9.983 1.00 57.16 89 GLU A N 1
ATOM 719 C CA . GLU A 1 89 ? -32.491 -1.321 -10.498 1.00 57.16 89 GLU A CA 1
ATOM 720 C C . GLU A 1 89 ? -32.971 -0.884 -11.897 1.00 57.16 89 GLU A C 1
ATOM 722 O O . GLU A 1 89 ? -33.469 -1.706 -12.663 1.00 57.16 89 GLU A O 1
ATOM 727 N N . ASN A 1 90 ? -32.750 0.379 -12.280 1.00 57.25 90 ASN A N 1
ATOM 728 C CA . ASN A 1 90 ? -33.228 0.958 -13.542 1.00 57.25 90 ASN A CA 1
ATOM 729 C C . ASN A 1 90 ? -32.087 1.259 -14.522 1.00 57.25 90 ASN A C 1
ATOM 731 O O . ASN A 1 90 ? -31.803 2.413 -14.845 1.00 57.25 90 ASN A O 1
ATOM 735 N N . ILE A 1 91 ? -31.431 0.215 -15.029 1.00 55.69 91 ILE A N 1
ATOM 736 C CA . ILE A 1 91 ? -30.526 0.357 -16.176 1.00 55.69 91 ILE A CA 1
ATOM 737 C C . ILE A 1 91 ? -31.364 0.214 -17.446 1.00 55.69 91 ILE A C 1
ATOM 739 O O . ILE A 1 91 ? -31.665 -0.901 -17.879 1.00 55.69 91 ILE A O 1
ATOM 743 N N . GLU A 1 92 ? -31.737 1.337 -18.067 1.00 53.69 92 GLU A N 1
ATOM 744 C CA . GLU A 1 92 ? -32.258 1.318 -19.435 1.00 53.69 92 GLU A CA 1
ATOM 745 C C . GLU A 1 92 ? -31.214 0.655 -20.342 1.00 53.69 92 GLU A C 1
ATOM 747 O O . GLU A 1 92 ? -30.128 1.192 -20.586 1.00 53.69 92 GLU A O 1
ATOM 752 N N . LYS A 1 93 ? -31.531 -0.546 -20.838 1.00 50.38 93 LYS A N 1
ATOM 753 C CA . LYS A 1 93 ? -30.717 -1.251 -21.830 1.00 50.38 93 LYS A CA 1
ATOM 754 C C . LYS A 1 93 ? -30.798 -0.495 -23.155 1.00 50.38 93 LYS A C 1
ATOM 756 O O . LYS A 1 93 ? -31.579 -0.855 -24.032 1.00 50.38 93 LYS A O 1
ATOM 761 N N . LYS A 1 94 ? -29.999 0.561 -23.320 1.00 55.75 94 LYS A N 1
ATOM 762 C CA . LYS A 1 94 ? -29.777 1.150 -24.644 1.00 55.75 94 LYS A CA 1
ATOM 763 C C . LYS A 1 94 ? -29.058 0.115 -25.506 1.00 55.75 94 LYS A C 1
ATOM 765 O O . LYS A 1 94 ? -27.991 -0.373 -25.140 1.00 55.75 94 LYS A O 1
ATOM 770 N N . VAL A 1 95 ? -29.684 -0.253 -26.623 1.00 47.94 95 VAL A N 1
ATOM 771 C CA . VAL A 1 95 ? -29.102 -1.151 -27.625 1.00 47.94 95 VAL A CA 1
ATOM 772 C C . VAL A 1 95 ? -27.852 -0.471 -28.177 1.00 47.94 95 VAL A C 1
ATOM 774 O O . VAL A 1 95 ? -27.934 0.620 -28.734 1.00 47.94 95 VAL A O 1
ATOM 777 N N . ILE A 1 96 ? -26.694 -1.096 -27.976 1.00 50.84 96 ILE A N 1
ATOM 778 C CA . ILE A 1 96 ? -25.414 -0.598 -28.482 1.00 50.84 96 ILE A CA 1
ATOM 779 C C . ILE A 1 96 ? -25.392 -0.853 -29.991 1.00 50.84 96 ILE A C 1
ATOM 781 O O . ILE A 1 96 ? -25.452 -2.001 -30.426 1.00 50.84 96 ILE A O 1
ATOM 785 N N . THR A 1 97 ? -25.328 0.210 -30.790 1.00 56.50 97 THR A N 1
ATOM 786 C CA . THR A 1 97 ? -25.295 0.146 -32.262 1.00 56.50 97 THR A CA 1
ATOM 787 C C . THR A 1 97 ? -23.919 0.491 -32.837 1.00 56.50 97 THR A C 1
ATOM 789 O O . THR A 1 97 ? -23.701 0.324 -34.034 1.00 56.50 97 THR A O 1
ATOM 792 N N . ASN A 1 98 ? -22.979 0.966 -32.012 1.00 54.06 98 ASN A N 1
ATOM 793 C CA . ASN A 1 98 ? -21.620 1.346 -32.396 1.00 54.06 98 ASN A CA 1
ATOM 794 C C . ASN A 1 98 ? -20.620 1.051 -31.252 1.00 54.06 98 ASN A C 1
ATOM 796 O O . ASN A 1 98 ? -20.981 1.057 -30.081 1.00 54.06 98 ASN A O 1
ATOM 800 N N . LEU A 1 99 ? -19.351 0.795 -31.577 1.00 58.25 99 LEU A N 1
ATOM 801 C CA . LEU A 1 99 ? -18.289 0.433 -30.624 1.00 58.25 99 LEU A CA 1
ATOM 802 C C . LEU A 1 99 ? -17.551 1.641 -30.016 1.00 58.25 99 LEU A C 1
ATOM 804 O O . LEU A 1 99 ? -16.658 1.464 -29.190 1.00 58.25 99 LEU A O 1
ATOM 808 N N . ASN A 1 100 ? -17.891 2.868 -30.412 1.00 52.34 100 ASN A N 1
ATOM 809 C CA . ASN A 1 100 ? -17.252 4.080 -29.894 1.00 52.34 100 ASN A CA 1
ATOM 810 C C . ASN A 1 100 ? -17.667 4.367 -28.436 1.00 52.34 100 ASN A C 1
ATOM 812 O O . ASN A 1 100 ? -18.838 4.247 -28.085 1.00 52.34 100 ASN A O 1
ATOM 816 N N . ILE A 1 101 ? -16.721 4.781 -27.589 1.00 45.53 101 ILE A N 1
ATOM 817 C CA . ILE A 1 101 ? -16.978 5.215 -26.203 1.00 45.53 101 ILE A CA 1
ATOM 818 C C . ILE A 1 101 ? -17.482 6.669 -26.232 1.00 45.53 101 ILE A C 1
ATOM 820 O O . ILE A 1 101 ? -16.862 7.508 -26.882 1.00 45.53 101 ILE A O 1
ATOM 824 N N . ASN A 1 102 ? -18.586 6.968 -25.535 1.00 54.12 102 ASN A N 1
ATOM 825 C CA . ASN A 1 102 ? -19.217 8.300 -25.438 1.00 54.12 102 ASN A CA 1
ATOM 826 C C . ASN A 1 102 ? -19.718 8.907 -26.769 1.00 54.12 102 ASN A C 1
ATOM 828 O O . ASN A 1 102 ? -19.795 10.128 -26.905 1.00 54.12 102 ASN A O 1
ATOM 832 N N . ALA A 1 103 ? -20.064 8.074 -27.754 1.00 53.03 103 ALA A N 1
ATOM 833 C CA . ALA A 1 103 ? -20.706 8.511 -28.998 1.00 53.03 103 ALA A CA 1
ATOM 834 C C . ALA A 1 103 ? -22.202 8.144 -29.016 1.00 53.03 103 ALA A C 1
ATOM 836 O O . ALA A 1 103 ? -22.624 7.209 -28.333 1.00 53.03 103 ALA A O 1
ATOM 837 N N . GLU A 1 104 ? -23.011 8.834 -29.827 1.00 47.44 104 GLU A N 1
ATOM 838 C CA . GLU A 1 104 ? -24.410 8.446 -30.055 1.00 47.44 104 GLU A CA 1
ATOM 839 C C . GLU A 1 104 ? -24.485 7.009 -30.611 1.00 47.44 104 GLU A C 1
ATOM 841 O O . GLU A 1 104 ? -23.874 6.682 -31.629 1.00 47.44 104 GLU A O 1
ATOM 846 N N . GLY A 1 105 ? -25.188 6.121 -29.895 1.00 54.53 105 GLY A N 1
ATOM 847 C CA . GLY A 1 105 ? -25.251 4.681 -30.192 1.00 54.53 105 GLY A CA 1
ATOM 848 C C . GLY A 1 105 ? -24.058 3.848 -29.688 1.00 54.53 105 GLY A C 1
ATOM 849 O O . GLY A 1 105 ? -24.005 2.650 -29.962 1.00 54.53 105 GLY A O 1
ATOM 850 N N . GLY A 1 106 ? -23.111 4.466 -28.976 1.00 54.94 106 GLY A N 1
ATOM 851 C CA . GLY A 1 106 ? -21.889 3.871 -28.431 1.00 54.94 106 GLY A CA 1
ATOM 852 C C . GLY A 1 106 ? -21.988 3.335 -26.994 1.00 54.94 106 GLY A C 1
ATOM 853 O O . GLY A 1 106 ? -23.048 3.370 -26.367 1.00 54.94 106 GLY A O 1
ATOM 854 N N . PHE A 1 107 ? -20.863 2.866 -26.441 1.00 49.94 107 PHE A N 1
ATOM 855 C CA . PHE A 1 107 ? -20.759 2.530 -25.015 1.00 49.94 107 PHE A CA 1
ATOM 856 C C . PHE A 1 107 ? -20.823 3.812 -24.176 1.00 49.94 107 PHE A C 1
ATOM 858 O O . PHE A 1 107 ? -19.925 4.652 -24.252 1.00 49.94 107 PHE A O 1
ATOM 865 N N . ASN A 1 108 ? -21.865 3.936 -23.355 1.00 56.25 108 ASN A N 1
ATOM 866 C CA . ASN A 1 108 ? -21.948 4.947 -22.305 1.00 56.25 108 ASN A CA 1
ATOM 867 C C . ASN A 1 108 ? -21.551 4.315 -20.969 1.00 56.25 108 ASN A C 1
ATOM 869 O O . ASN A 1 108 ? -22.001 3.212 -20.649 1.00 56.25 108 ASN A O 1
ATOM 873 N N . GLU A 1 109 ? -20.744 5.020 -20.173 1.00 52.00 109 GLU A N 1
ATOM 874 C CA . GLU A 1 109 ? -20.484 4.676 -18.771 1.00 52.00 109 GLU A CA 1
ATOM 875 C C . GLU A 1 109 ? -21.749 4.918 -17.934 1.00 52.00 109 GLU A C 1
ATOM 877 O O . GLU A 1 109 ? -21.846 5.853 -17.139 1.00 52.00 109 GLU A O 1
ATOM 882 N N . ASN A 1 110 ? -22.768 4.082 -18.120 1.00 56.03 110 ASN A N 1
ATOM 883 C CA . ASN A 1 110 ? -23.901 4.069 -17.213 1.00 56.03 110 ASN A CA 1
ATOM 884 C C . ASN A 1 110 ? -23.369 3.616 -15.850 1.00 56.03 110 ASN A C 1
ATOM 886 O O . ASN A 1 110 ? -22.791 2.533 -15.738 1.00 56.03 110 ASN A O 1
ATOM 890 N N . LYS A 1 111 ? -23.540 4.434 -14.805 1.00 55.66 111 LYS A N 1
ATOM 891 C CA . LYS A 1 111 ? -23.274 3.991 -13.433 1.00 55.66 111 LYS A CA 1
ATOM 892 C C . LYS A 1 111 ? -24.198 2.805 -13.158 1.00 55.66 111 LYS A C 1
ATOM 894 O O . LYS A 1 111 ? -25.402 2.970 -13.054 1.00 55.66 111 LYS A O 1
ATOM 899 N N . VAL A 1 112 ? -23.628 1.603 -13.117 1.00 63.03 112 VAL A N 1
ATOM 900 C CA . VAL A 1 112 ? -24.341 0.339 -12.836 1.00 63.03 112 VAL A CA 1
ATOM 901 C C . VAL A 1 112 ? -24.497 0.124 -11.327 1.00 63.03 112 VAL A C 1
ATOM 903 O O . VAL A 1 112 ? -25.347 -0.645 -10.883 1.00 63.03 112 VAL A O 1
ATOM 906 N N . TYR A 1 113 ? -23.667 0.803 -10.534 1.00 65.06 113 TYR A N 1
ATOM 907 C CA . TYR A 1 113 ? -23.550 0.580 -9.102 1.00 65.06 113 TYR A CA 1
ATOM 908 C C . TYR A 1 113 ? -23.599 1.887 -8.321 1.00 65.06 113 TYR A C 1
ATOM 910 O O . TYR A 1 113 ? -22.935 2.860 -8.690 1.00 65.06 113 TYR A O 1
ATOM 918 N N . GLU A 1 114 ? -24.305 1.847 -7.198 1.00 75.38 114 GLU A N 1
ATOM 919 C CA . GLU A 1 114 ? -24.184 2.811 -6.111 1.00 75.38 114 GLU A CA 1
ATOM 920 C C . GLU A 1 114 ? -23.396 2.198 -4.957 1.00 75.38 114 GLU A C 1
ATOM 922 O O . GLU A 1 114 ? -23.382 0.982 -4.750 1.00 75.38 114 GLU A O 1
ATOM 927 N N . TYR A 1 115 ? -22.684 3.053 -4.228 1.00 78.25 115 TYR A N 1
ATOM 928 C CA . TYR A 1 115 ? -21.896 2.644 -3.077 1.00 78.25 115 TYR A CA 1
ATOM 929 C C . TYR A 1 115 ? -22.419 3.355 -1.836 1.00 78.25 115 TYR A C 1
ATOM 931 O O . TYR A 1 115 ? -22.418 4.583 -1.790 1.00 78.25 115 TYR A O 1
ATOM 939 N N . GLU A 1 116 ? -22.803 2.578 -0.833 1.00 82.69 116 GLU A N 1
ATOM 940 C CA . GLU A 1 116 ? -23.206 3.064 0.485 1.00 82.69 116 GLU A CA 1
ATOM 941 C C . GLU A 1 116 ? -22.117 2.734 1.505 1.00 82.69 116 GLU A C 1
ATOM 943 O O . GLU A 1 116 ? -21.431 1.716 1.390 1.00 82.69 116 GLU A O 1
ATOM 948 N N . TRP A 1 117 ? -21.940 3.602 2.497 1.00 85.81 117 TRP A N 1
ATOM 949 C CA . TRP A 1 117 ? -20.978 3.399 3.575 1.00 85.81 117 TRP A CA 1
ATOM 950 C C . TRP A 1 117 ? -21.722 3.205 4.889 1.00 85.81 117 TRP A C 1
ATOM 952 O O . TRP A 1 117 ? -22.565 4.023 5.253 1.00 85.81 117 TRP A O 1
ATOM 962 N N . GLU A 1 118 ? -21.386 2.136 5.598 1.00 89.75 118 GLU A N 1
ATOM 963 C CA . GLU A 1 118 ? -21.905 1.815 6.921 1.00 89.75 118 GLU A CA 1
ATOM 964 C C . GLU A 1 118 ? -20.775 1.975 7.944 1.00 89.75 118 GLU A C 1
ATOM 966 O O . GLU A 1 118 ? -19.662 1.480 7.743 1.00 89.75 118 GLU A O 1
ATOM 971 N N . TYR A 1 119 ? -21.067 2.678 9.041 1.00 92.75 119 TYR A N 1
ATOM 972 C CA . TYR A 1 119 ? -20.110 2.964 10.109 1.00 92.75 119 TYR A CA 1
ATOM 973 C C . TYR A 1 119 ? -20.639 2.449 11.444 1.00 92.75 119 TYR A C 1
ATOM 975 O O . TYR A 1 119 ? -21.787 2.706 11.812 1.00 92.75 119 TYR A O 1
ATOM 983 N N . SER A 1 120 ? -19.793 1.745 12.188 1.00 94.38 120 SER A N 1
ATOM 984 C CA . SER A 1 120 ? -20.142 1.217 13.511 1.00 94.38 120 SER A CA 1
ATOM 985 C C . SER A 1 120 ? -18.900 1.046 14.378 1.00 94.38 120 SER A C 1
ATOM 987 O O . SER A 1 120 ? -17.795 0.936 13.861 1.00 94.38 120 SER A O 1
ATOM 989 N N . VAL A 1 121 ? -19.059 1.026 15.698 1.00 94.88 121 VAL A N 1
ATOM 990 C CA . VAL A 1 121 ? -17.993 0.635 16.626 1.00 94.88 121 VAL A CA 1
ATOM 991 C C . VAL A 1 121 ? -18.128 -0.849 16.933 1.00 94.88 121 VAL A C 1
ATOM 993 O O . VAL A 1 121 ? -19.172 -1.313 17.384 1.00 94.88 121 VAL A O 1
ATOM 996 N N . TYR A 1 122 ? -17.059 -1.585 16.671 1.00 94.31 122 TYR A N 1
ATOM 997 C CA . TYR A 1 122 ? -16.921 -3.006 16.912 1.00 94.31 122 TYR A CA 1
ATOM 998 C C . TYR A 1 122 ? -16.200 -3.262 18.237 1.00 94.31 122 TYR A C 1
ATOM 1000 O O . TYR A 1 122 ? -15.105 -2.747 18.480 1.00 94.31 122 TYR A O 1
ATOM 1008 N N . ASP A 1 123 ? -16.810 -4.088 19.081 1.00 92.25 123 ASP A N 1
ATOM 1009 C CA . ASP A 1 123 ? -16.219 -4.592 20.316 1.00 92.25 123 ASP A CA 1
ATOM 1010 C C . ASP A 1 123 ? -15.649 -5.996 20.090 1.00 92.25 123 ASP A C 1
ATOM 1012 O O . ASP A 1 123 ? -16.394 -6.957 19.892 1.00 92.25 123 ASP A O 1
ATOM 1016 N N . ILE A 1 124 ? -14.324 -6.134 20.162 1.00 89.31 124 ILE A N 1
ATOM 1017 C CA . ILE A 1 124 ? -13.652 -7.411 19.895 1.00 89.31 124 ILE A CA 1
ATOM 1018 C C . ILE A 1 124 ? -13.948 -8.494 20.945 1.00 89.31 124 ILE A C 1
ATOM 1020 O O . ILE A 1 124 ? -13.880 -9.680 20.623 1.00 89.31 124 ILE A O 1
ATOM 1024 N N . GLU A 1 125 ? -14.275 -8.118 22.185 1.00 87.94 125 GLU A N 1
ATOM 1025 C CA . GLU A 1 125 ? -14.519 -9.082 23.268 1.00 87.94 125 GLU A CA 1
ATOM 1026 C C . GLU A 1 125 ? -15.918 -9.695 23.179 1.00 87.94 125 GLU A C 1
ATOM 1028 O O . GLU A 1 125 ? -16.100 -10.877 23.475 1.00 87.94 125 GLU A O 1
ATOM 1033 N N . THR A 1 126 ? -16.909 -8.905 22.762 1.00 87.81 126 THR A N 1
ATOM 1034 C CA . THR A 1 126 ? -18.308 -9.351 22.665 1.00 87.81 126 THR A CA 1
ATOM 1035 C C . THR A 1 126 ? -18.742 -9.686 21.240 1.00 87.81 126 THR A C 1
ATOM 1037 O O . THR A 1 126 ? -19.737 -10.387 21.062 1.00 87.81 126 THR A O 1
ATOM 1040 N N . GLY A 1 127 ? -18.011 -9.213 20.226 1.00 88.31 127 GLY A N 1
ATOM 1041 C CA . GLY A 1 127 ? -18.377 -9.332 18.814 1.00 88.31 127 GLY A CA 1
ATOM 1042 C C . GLY A 1 127 ? -19.538 -8.423 18.398 1.00 88.31 127 GLY A C 1
ATOM 1043 O O . GLY A 1 127 ? -20.139 -8.649 17.348 1.00 88.31 127 GLY A O 1
ATOM 1044 N N . LEU A 1 128 ? -19.896 -7.433 19.223 1.00 90.62 128 LEU A N 1
ATOM 1045 C CA . LEU A 1 128 ? -21.020 -6.535 18.970 1.00 90.62 128 LEU A CA 1
ATOM 1046 C C . LEU A 1 128 ? -20.624 -5.366 18.067 1.00 90.62 128 LEU A C 1
ATOM 1048 O O . LEU A 1 128 ? -19.535 -4.807 18.190 1.00 90.62 128 LEU A O 1
ATOM 1052 N N . TYR A 1 129 ? -21.566 -4.970 17.212 1.00 92.88 129 TYR A N 1
ATOM 1053 C CA . TYR A 1 129 ? -21.506 -3.752 16.410 1.00 92.88 129 TYR A CA 1
ATOM 1054 C C . TYR A 1 129 ? -22.490 -2.735 16.984 1.00 92.88 129 TYR A C 1
ATOM 1056 O O . TYR A 1 129 ? -23.686 -3.009 17.084 1.00 92.88 129 TYR A O 1
ATOM 1064 N N . ILE A 1 130 ? -21.983 -1.567 17.356 1.00 93.56 130 ILE A N 1
ATOM 1065 C CA . ILE A 1 130 ? -22.754 -0.465 17.931 1.00 93.56 130 ILE A CA 1
ATOM 1066 C C . ILE A 1 130 ? -22.805 0.644 16.884 1.00 93.56 130 ILE A C 1
ATOM 1068 O O . ILE A 1 130 ? -21.764 1.057 16.368 1.00 93.56 130 ILE A O 1
ATOM 1072 N N . LYS A 1 131 ? -24.000 1.116 16.523 1.00 93.69 131 LYS A N 1
ATOM 1073 C CA . LYS A 1 131 ? -24.118 2.207 15.549 1.00 93.69 131 LYS A CA 1
ATOM 1074 C C . LYS A 1 131 ? -23.574 3.494 16.150 1.00 93.69 131 LYS A C 1
ATOM 1076 O O . LYS A 1 131 ? -23.677 3.714 17.351 1.00 93.69 131 LYS A O 1
ATOM 1081 N N . LEU A 1 132 ? -23.042 4.374 15.303 1.00 91.81 132 LEU A N 1
ATOM 1082 C CA . LEU A 1 132 ? -22.535 5.663 15.779 1.00 91.81 132 LEU A CA 1
ATOM 1083 C C . LEU A 1 132 ? -23.624 6.497 16.469 1.00 91.81 132 LEU A C 1
ATOM 1085 O O . LEU A 1 132 ? -23.332 7.180 17.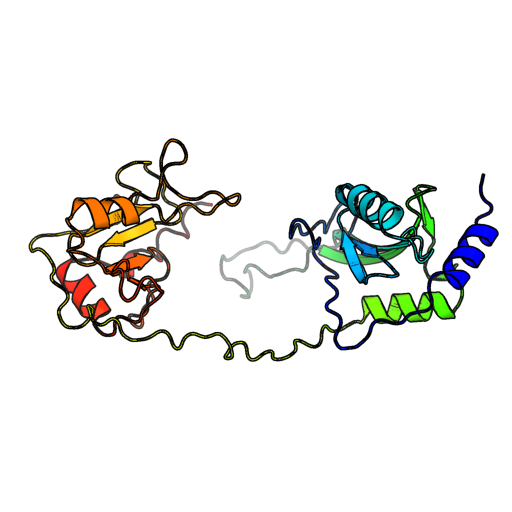437 1.00 91.81 132 LEU A O 1
ATOM 1089 N N . GLU A 1 133 ? -24.871 6.402 16.010 1.00 91.69 133 GLU A N 1
ATOM 1090 C CA . GLU A 1 133 ? -26.030 7.101 16.584 1.00 91.69 133 GLU A CA 1
ATOM 1091 C C . GLU A 1 133 ? -26.322 6.708 18.041 1.00 91.69 133 GLU A C 1
ATOM 1093 O O . GLU A 1 133 ? -26.856 7.521 18.791 1.00 91.69 133 GLU A O 1
ATOM 1098 N N . ASP A 1 134 ? -25.945 5.489 18.440 1.00 92.06 134 ASP A N 1
ATOM 1099 C CA . ASP A 1 134 ? -26.190 4.949 19.781 1.00 92.06 134 ASP A CA 1
ATOM 1100 C C . ASP A 1 134 ? -25.071 5.307 20.779 1.00 92.06 134 ASP A C 1
ATOM 1102 O O . ASP A 1 134 ? -25.173 4.992 21.965 1.00 92.06 134 ASP A O 1
ATOM 1106 N N . LEU A 1 135 ? -23.981 5.926 20.313 1.00 92.31 135 LEU A N 1
ATOM 1107 C CA . LEU A 1 135 ? -22.832 6.309 21.138 1.00 92.31 135 LEU A CA 1
ATOM 1108 C C . LEU A 1 135 ? -22.994 7.718 21.714 1.00 92.31 135 LEU A C 1
ATOM 1110 O O . LEU A 1 135 ? -23.688 8.560 21.147 1.00 92.31 135 LEU A O 1
ATOM 1114 N N . ASP A 1 136 ? -22.265 8.009 22.790 1.00 93.19 136 ASP A N 1
ATOM 1115 C CA . ASP A 1 136 ? -22.197 9.360 23.350 1.00 93.19 136 ASP A CA 1
ATOM 1116 C C . ASP A 1 136 ? -21.613 10.364 22.338 1.00 93.19 136 ASP A C 1
ATOM 1118 O O . ASP A 1 136 ? -20.740 10.032 21.527 1.00 93.19 136 ASP A O 1
ATOM 1122 N N . GLU A 1 137 ? -22.051 11.625 22.415 1.00 91.69 137 GLU A N 1
ATOM 1123 C CA . GLU A 1 137 ? -21.659 12.683 21.470 1.00 91.69 137 GLU A CA 1
ATOM 1124 C C . GLU A 1 137 ? -20.136 12.866 21.357 1.00 91.69 137 GLU A C 1
ATOM 1126 O O . GLU A 1 137 ? -19.619 13.139 20.270 1.00 91.69 137 GLU A O 1
ATOM 1131 N N . SER A 1 138 ? -19.404 12.677 22.459 1.00 91.25 138 SER A N 1
ATOM 1132 C CA . SER A 1 138 ? -17.938 12.740 22.487 1.00 91.25 138 SER A CA 1
ATOM 1133 C C . SER A 1 138 ? -17.305 11.680 21.583 1.00 91.25 138 SER A C 1
ATOM 1135 O O . SER A 1 138 ? -16.451 11.992 20.753 1.00 91.25 138 SER A O 1
ATOM 1137 N N . VAL A 1 139 ? -17.768 10.436 21.682 1.00 92.12 139 VAL A N 1
ATOM 1138 C CA . VAL A 1 139 ? -17.271 9.309 20.886 1.00 92.12 139 VAL A CA 1
ATOM 1139 C C . VAL A 1 139 ? -17.697 9.459 19.428 1.00 92.12 139 VAL A C 1
ATOM 1141 O O . VAL A 1 139 ? -16.900 9.208 18.520 1.00 92.12 139 VAL A O 1
ATOM 1144 N N . GLN A 1 140 ? -18.920 9.938 19.179 1.00 93.38 140 GLN A N 1
ATOM 1145 C CA . GLN A 1 140 ? -19.381 10.255 17.825 1.00 93.38 140 GLN A CA 1
ATOM 1146 C C . GLN A 1 140 ? -18.482 11.286 17.143 1.00 93.38 140 GLN A C 1
ATOM 1148 O O . GLN A 1 140 ? -18.176 11.149 15.956 1.00 93.38 140 GLN A O 1
ATOM 1153 N N . LYS A 1 141 ? -18.058 12.319 17.880 1.00 92.62 141 LYS A N 1
ATOM 1154 C CA . LYS A 1 141 ? -17.158 13.356 17.372 1.00 92.62 141 LYS A CA 1
ATOM 1155 C C . LYS A 1 141 ? -15.797 12.773 16.994 1.00 92.62 141 LYS A C 1
ATOM 1157 O O . LYS A 1 141 ? -15.330 13.045 15.890 1.00 92.62 141 LYS A O 1
ATOM 1162 N N . ILE A 1 142 ? -15.224 11.915 17.840 1.00 92.81 142 ILE A N 1
ATOM 1163 C CA . ILE A 1 142 ? -13.957 11.218 17.563 1.00 92.81 142 ILE A CA 1
ATOM 1164 C C . ILE A 1 142 ? -14.087 10.343 16.311 1.00 92.81 142 ILE A C 1
ATOM 1166 O O . ILE A 1 142 ? -13.292 10.473 15.383 1.00 92.81 142 ILE A O 1
ATOM 1170 N N . CYS A 1 143 ? -15.141 9.526 16.216 1.00 93.25 143 CYS A N 1
ATOM 1171 C CA . CYS A 1 143 ? -15.380 8.675 15.048 1.00 93.25 143 CYS A CA 1
ATOM 1172 C C . CYS A 1 143 ? -15.525 9.499 13.760 1.00 93.25 143 CYS A C 1
ATOM 1174 O O . CYS A 1 143 ? -14.926 9.168 12.740 1.00 93.25 143 CYS A O 1
ATOM 1176 N N . LYS A 1 144 ? -16.271 10.611 13.798 1.00 92.12 144 LYS A N 1
ATOM 1177 C CA . LYS A 1 144 ? -16.388 11.542 12.661 1.00 92.12 144 LYS A CA 1
ATOM 1178 C C . LYS A 1 144 ? -15.052 12.207 12.323 1.00 92.12 144 LYS A C 1
ATOM 1180 O O . LYS A 1 144 ? -14.796 12.448 11.144 1.00 92.12 144 LYS A O 1
ATOM 1185 N N . GLY A 1 145 ? -14.220 12.491 13.324 1.00 90.38 145 GLY A N 1
ATOM 1186 C CA . GLY A 1 145 ? -12.854 12.983 13.153 1.00 90.38 145 GLY A CA 1
ATOM 1187 C C . GLY A 1 145 ? -11.986 11.991 12.383 1.00 90.38 145 GLY A C 1
ATOM 1188 O O . GLY A 1 145 ? -11.349 12.387 11.416 1.00 90.38 145 GLY A O 1
ATOM 1189 N N . ILE A 1 146 ? -12.053 10.704 12.738 1.00 90.56 146 ILE A N 1
ATOM 1190 C CA . ILE A 1 146 ? -11.356 9.611 12.040 1.00 90.56 146 ILE A CA 1
ATOM 1191 C C . ILE A 1 146 ? -11.880 9.457 10.602 1.00 90.56 146 ILE A C 1
ATOM 1193 O O . ILE A 1 146 ? -11.093 9.442 9.663 1.00 90.56 146 ILE A O 1
ATOM 1197 N N . ILE A 1 147 ? -13.203 9.398 10.399 1.00 89.81 147 ILE A N 1
ATOM 1198 C CA . ILE A 1 147 ? -13.821 9.206 9.068 1.00 89.81 147 ILE A CA 1
ATOM 1199 C C . ILE A 1 147 ? -13.458 10.338 8.101 1.00 89.81 147 ILE A C 1
ATOM 1201 O O . ILE A 1 147 ? -13.228 10.102 6.917 1.00 89.81 147 ILE A O 1
ATOM 1205 N N . ASN A 1 148 ? -13.425 11.576 8.597 1.00 89.06 148 ASN A N 1
ATOM 1206 C CA . ASN A 1 148 ? -13.084 12.749 7.796 1.00 89.06 148 ASN A CA 1
ATOM 1207 C C . ASN A 1 148 ? -11.596 13.096 7.863 1.00 89.06 148 ASN A C 1
ATOM 1209 O O . ASN A 1 148 ? -11.202 14.151 7.350 1.00 89.06 148 ASN A O 1
ATOM 1213 N N . HIS A 1 149 ? -10.784 12.246 8.501 1.00 85.00 149 HIS A N 1
ATOM 1214 C CA . HIS A 1 149 ? -9.364 12.491 8.647 1.00 85.00 149 HIS A CA 1
ATOM 1215 C C . HIS A 1 149 ? -8.739 12.511 7.262 1.00 85.00 149 HIS A C 1
ATOM 1217 O O . HIS A 1 149 ? -8.738 11.535 6.508 1.00 85.00 149 HIS A O 1
ATOM 1223 N N . LYS A 1 150 ? -8.255 13.691 6.897 1.00 79.81 150 LYS A N 1
ATOM 1224 C CA . LYS A 1 150 ? -7.370 13.836 5.762 1.00 79.81 150 LYS A CA 1
ATOM 1225 C C . LYS A 1 150 ? -5.996 13.692 6.353 1.00 79.81 150 LYS A C 1
ATOM 1227 O O . LYS A 1 150 ? -5.556 14.623 7.024 1.00 79.81 150 LYS A O 1
ATOM 1232 N N . ASN A 1 151 ? -5.350 12.567 6.061 1.00 69.62 151 ASN A N 1
ATOM 1233 C CA . ASN A 1 151 ? -3.923 12.438 6.280 1.00 69.62 151 ASN A CA 1
ATOM 1234 C C . ASN A 1 151 ? -3.305 13.705 5.703 1.00 69.62 151 ASN A C 1
ATOM 1236 O O . ASN A 1 151 ? -3.368 13.923 4.483 1.00 69.62 151 ASN A O 1
ATOM 1240 N N . GLU A 1 152 ? -2.773 14.578 6.566 1.00 50.53 152 GLU A N 1
ATOM 1241 C CA . GLU A 1 152 ? -1.778 15.503 6.082 1.00 50.53 152 GLU A CA 1
ATOM 1242 C C . GLU A 1 152 ? -0.700 14.556 5.599 1.00 50.53 152 GLU A C 1
ATOM 1244 O O . GLU A 1 152 ? 0.031 13.937 6.370 1.00 50.53 152 GLU A O 1
ATOM 1249 N N . VAL A 1 153 ? -0.647 14.392 4.278 1.00 47.38 153 VAL A N 1
ATOM 1250 C CA . VAL A 1 153 ? 0.610 14.104 3.637 1.00 47.38 153 VAL A CA 1
ATOM 1251 C C . VAL A 1 153 ? 1.447 15.256 4.149 1.00 47.38 153 VAL A C 1
ATOM 1253 O O . VAL A 1 153 ? 1.407 16.355 3.587 1.00 47.38 153 VAL A O 1
ATOM 1256 N N . LYS A 1 154 ? 2.188 15.030 5.248 1.00 43.06 154 LYS A N 1
ATOM 1257 C CA . LYS A 1 154 ? 3.487 15.639 5.380 1.00 43.06 154 LYS A CA 1
ATOM 1258 C C . LYS A 1 154 ? 4.007 15.408 3.981 1.00 43.06 154 LYS A C 1
ATOM 1260 O O . LYS A 1 154 ? 4.310 14.286 3.584 1.00 43.06 154 LYS A O 1
ATOM 1265 N N . LYS A 1 155 ? 4.090 16.488 3.214 1.00 38.50 155 LYS A N 1
ATOM 1266 C CA . LYS A 1 155 ? 5.178 16.620 2.280 1.00 38.50 155 LYS A CA 1
ATOM 1267 C C . LYS A 1 155 ? 6.441 16.615 3.160 1.00 38.50 155 LYS A C 1
ATOM 1269 O O . LYS A 1 155 ? 7.211 17.565 3.135 1.00 38.50 155 LYS A O 1
ATOM 1274 N N . ASP A 1 156 ? 6.679 15.545 3.938 1.00 33.75 156 ASP A N 1
ATOM 1275 C CA . ASP A 1 156 ? 7.878 14.758 3.806 1.00 33.75 156 ASP A CA 1
ATOM 1276 C C . ASP A 1 156 ? 8.122 14.832 2.339 1.00 33.75 156 ASP A C 1
ATOM 1278 O O . ASP A 1 156 ? 7.333 14.335 1.530 1.00 33.75 156 ASP A O 1
ATOM 1282 N N . ASN A 1 157 ? 9.041 15.735 2.025 1.00 36.03 157 ASN A N 1
ATOM 1283 C CA . ASN A 1 157 ? 9.448 15.968 0.682 1.00 36.03 157 ASN A CA 1
ATOM 1284 C C . ASN A 1 157 ? 9.542 14.564 0.107 1.00 36.03 157 ASN A C 1
ATOM 1286 O O . ASN A 1 157 ? 10.414 13.792 0.505 1.00 36.03 157 ASN A O 1
ATOM 1290 N N . ILE A 1 158 ? 8.654 14.242 -0.830 1.00 37.47 158 ILE A N 1
ATOM 1291 C CA . ILE A 1 158 ? 8.842 13.082 -1.692 1.00 37.47 158 ILE A CA 1
ATOM 1292 C C . ILE A 1 158 ? 10.215 13.236 -2.393 1.00 37.47 158 ILE A C 1
ATOM 1294 O O . ILE A 1 158 ? 10.717 12.278 -2.941 1.00 37.47 158 ILE A O 1
ATOM 1298 N N . ASN A 1 159 ? 10.876 14.397 -2.224 1.00 39.06 159 ASN A N 1
ATOM 1299 C CA . ASN A 1 159 ? 12.248 14.774 -2.528 1.00 39.06 159 ASN A CA 1
ATOM 1300 C C . ASN A 1 159 ? 13.291 14.739 -1.365 1.00 39.06 159 ASN A C 1
ATOM 1302 O O . ASN A 1 159 ? 14.364 15.291 -1.566 1.00 39.06 159 ASN A O 1
ATOM 1306 N N . LYS A 1 160 ? 13.067 14.185 -0.153 1.00 38.31 160 LYS A N 1
ATOM 1307 C CA . LYS A 1 160 ? 14.131 14.106 0.901 1.00 38.31 160 LYS A CA 1
ATOM 1308 C C . LYS A 1 160 ? 14.854 12.764 1.016 1.00 38.31 160 LYS A C 1
ATOM 1310 O O . LYS A 1 160 ? 15.813 12.676 1.774 1.00 38.31 160 LYS A O 1
ATOM 1315 N N . TRP A 1 161 ? 14.432 11.782 0.225 1.00 43.72 161 TRP A N 1
ATOM 1316 C CA . TRP A 1 161 ? 15.224 10.617 -0.187 1.00 43.72 161 TRP A CA 1
ATOM 1317 C C . TRP A 1 161 ? 14.930 10.271 -1.655 1.00 43.72 161 TRP A C 1
ATOM 1319 O O . TRP A 1 161 ? 14.922 9.109 -2.046 1.00 43.72 161 TRP A O 1
ATOM 1329 N N . VAL A 1 162 ? 14.714 11.278 -2.509 1.00 41.47 162 VAL A N 1
ATOM 1330 C CA . VAL A 1 162 ? 15.207 11.110 -3.878 1.00 41.47 162 VAL A CA 1
ATOM 1331 C C . VAL A 1 162 ? 16.708 11.210 -3.680 1.00 41.47 162 VAL A C 1
ATOM 1333 O O . VAL A 1 162 ? 17.239 12.307 -3.534 1.00 41.47 162 VAL A O 1
ATOM 1336 N N . ASN A 1 163 ? 17.397 10.069 -3.567 1.00 45.12 163 ASN A N 1
ATOM 1337 C CA . ASN A 1 163 ? 18.752 10.046 -4.099 1.00 45.12 163 ASN A CA 1
ATOM 1338 C C . ASN A 1 163 ? 18.567 10.642 -5.489 1.00 45.12 163 ASN A C 1
ATOM 1340 O O . ASN A 1 163 ? 17.847 10.028 -6.276 1.00 45.12 163 ASN A O 1
ATOM 1344 N N . ASP A 1 164 ? 19.051 11.867 -5.732 1.00 55.62 164 ASP A N 1
ATOM 1345 C CA . ASP A 1 164 ? 19.099 12.418 -7.084 1.00 55.62 164 ASP A CA 1
ATOM 1346 C C . ASP A 1 164 ? 19.663 11.287 -7.926 1.00 55.62 164 ASP A C 1
ATOM 1348 O O . ASP A 1 164 ? 20.816 10.909 -7.708 1.00 55.62 164 ASP A O 1
ATOM 1352 N N . ILE A 1 165 ? 18.815 10.639 -8.733 1.00 67.50 165 ILE A N 1
ATOM 1353 C CA . ILE A 1 165 ? 19.209 9.434 -9.450 1.00 67.50 165 ILE A CA 1
ATOM 1354 C C . ILE A 1 165 ? 20.327 9.922 -10.355 1.00 67.50 165 ILE A C 1
ATOM 1356 O O . ILE A 1 165 ? 20.104 10.742 -11.246 1.00 67.50 165 ILE A O 1
ATOM 1360 N N . LYS A 1 166 ? 21.558 9.531 -10.037 1.00 83.19 166 LYS A N 1
ATOM 1361 C CA . LYS A 1 166 ? 22.725 10.107 -10.695 1.00 83.19 166 LYS A CA 1
ATOM 1362 C C . LYS A 1 166 ? 22.890 9.440 -12.044 1.00 83.19 166 LYS A C 1
ATOM 1364 O O . LYS A 1 166 ? 22.533 8.274 -12.223 1.00 83.19 166 LYS A O 1
ATOM 1369 N N . GLU A 1 167 ? 23.449 10.179 -12.993 1.00 88.06 167 GLU A N 1
ATOM 1370 C CA . GLU A 1 167 ? 23.961 9.563 -14.210 1.00 88.06 167 GLU A CA 1
ATOM 1371 C C . GLU A 1 167 ? 24.979 8.483 -13.833 1.00 88.06 167 GLU A C 1
ATOM 1373 O O . GLU A 1 167 ? 25.850 8.715 -12.987 1.00 88.06 167 GLU A O 1
ATOM 1378 N N . SER A 1 168 ? 24.857 7.303 -14.442 1.00 89.50 168 SER A N 1
ATOM 1379 C CA . SER A 1 168 ? 25.829 6.242 -14.200 1.00 89.50 168 SER A CA 1
ATOM 1380 C C . SER A 1 168 ? 27.191 6.615 -14.775 1.00 89.50 168 SER A C 1
ATOM 1382 O O . SER A 1 168 ? 27.312 7.004 -15.938 1.00 89.50 168 SER A O 1
ATOM 1384 N N . LYS A 1 169 ? 28.247 6.362 -14.002 1.00 91.75 169 LYS A N 1
ATOM 1385 C CA . LYS A 1 169 ? 29.647 6.430 -14.438 1.00 91.75 169 LYS A CA 1
ATOM 1386 C C . LYS A 1 169 ? 29.933 5.512 -15.629 1.00 91.75 169 LYS A C 1
ATOM 1388 O O . LYS A 1 169 ? 30.880 5.759 -16.368 1.00 91.75 169 LYS A O 1
ATOM 1393 N N . TYR A 1 170 ? 29.124 4.469 -15.821 1.00 91.31 170 TYR A N 1
ATOM 1394 C CA . TYR A 1 170 ? 29.286 3.470 -16.876 1.00 91.31 170 TYR A CA 1
ATOM 1395 C C . TYR A 1 170 ? 28.413 3.740 -18.109 1.00 91.31 170 TYR A C 1
ATOM 1397 O O . TYR A 1 170 ? 28.565 3.039 -19.106 1.00 91.31 170 TYR A O 1
ATOM 1405 N N . ALA A 1 171 ? 27.513 4.732 -18.072 1.00 89.56 171 ALA A N 1
ATOM 1406 C CA . ALA A 1 171 ? 26.590 5.020 -19.176 1.00 89.56 171 ALA A CA 1
ATOM 1407 C C . ALA A 1 171 ? 27.325 5.516 -20.432 1.00 89.56 171 ALA A C 1
ATOM 1409 O O . ALA A 1 171 ? 27.085 5.035 -21.539 1.00 89.56 171 ALA A O 1
ATOM 1410 N N . LYS A 1 172 ? 28.264 6.452 -20.258 1.00 88.12 172 LYS A N 1
ATOM 1411 C CA . LYS A 1 172 ? 29.002 7.080 -21.364 1.00 88.12 172 LYS A CA 1
ATOM 1412 C C . LYS A 1 172 ? 29.908 6.100 -22.115 1.00 88.12 172 LYS A C 1
ATOM 1414 O O . LYS A 1 172 ? 29.942 6.113 -23.343 1.00 88.12 172 LYS A O 1
ATOM 1419 N N . ASP A 1 173 ? 30.614 5.252 -21.372 1.00 86.88 173 ASP A N 1
ATOM 1420 C CA . ASP A 1 173 ? 31.586 4.289 -21.902 1.00 86.88 173 ASP A CA 1
ATOM 1421 C C . ASP A 1 173 ? 31.016 2.860 -21.936 1.00 86.88 173 ASP A C 1
ATOM 1423 O O . ASP A 1 173 ? 31.752 1.871 -21.879 1.00 86.88 173 ASP A O 1
ATOM 1427 N N . LEU A 1 174 ? 29.685 2.739 -22.024 1.00 86.94 174 LEU A N 1
ATOM 1428 C CA . LEU A 1 174 ? 28.998 1.455 -22.029 1.00 86.94 174 LEU A CA 1
ATOM 1429 C C . LEU A 1 174 ? 29.458 0.598 -23.217 1.00 86.94 174 LEU A C 1
ATOM 1431 O O . LEU A 1 174 ? 29.160 0.871 -24.385 1.00 86.94 174 LEU A O 1
ATOM 1435 N N . VAL A 1 175 ? 30.139 -0.503 -22.907 1.00 85.19 175 VAL A N 1
ATOM 1436 C CA . VAL A 1 175 ? 30.540 -1.502 -23.899 1.00 85.19 175 VAL A CA 1
ATOM 1437 C C . VAL A 1 175 ? 29.319 -2.326 -24.284 1.00 85.19 175 VAL A C 1
ATOM 1439 O O . VAL A 1 175 ? 28.709 -2.960 -23.427 1.00 85.19 175 VAL A O 1
ATOM 1442 N N . GLN A 1 176 ? 28.985 -2.354 -25.574 1.00 86.81 176 GLN A N 1
ATOM 1443 C CA . GLN A 1 176 ? 27.942 -3.222 -26.118 1.00 86.81 176 GLN A CA 1
ATOM 1444 C C . GLN A 1 176 ? 28.539 -4.195 -27.128 1.00 86.81 176 GLN A C 1
ATOM 1446 O O . GLN A 1 176 ? 29.294 -3.780 -28.008 1.00 86.81 176 GLN A O 1
ATOM 1451 N N . LEU A 1 177 ? 28.192 -5.476 -27.012 1.00 87.44 177 LEU A N 1
ATOM 1452 C CA . LEU A 1 177 ? 28.629 -6.496 -27.960 1.00 87.44 177 LEU A CA 1
ATOM 1453 C C . LEU A 1 177 ? 27.866 -6.362 -29.288 1.00 87.44 177 LEU A C 1
ATOM 1455 O O . LEU A 1 177 ? 26.702 -5.955 -29.337 1.00 87.44 177 LEU A O 1
ATOM 1459 N N . GLU A 1 178 ? 28.525 -6.699 -30.393 1.00 83.00 178 GLU A N 1
ATOM 1460 C CA . GLU A 1 178 ? 27.932 -6.597 -31.727 1.00 83.00 178 GLU A CA 1
ATOM 1461 C C . GLU A 1 178 ? 26.974 -7.758 -32.039 1.00 83.00 178 GLU A C 1
ATOM 1463 O O . GLU A 1 178 ? 27.059 -8.846 -31.474 1.00 83.00 178 GLU A O 1
ATOM 1468 N N . GLY A 1 179 ? 26.049 -7.538 -32.980 1.00 76.62 179 GLY A N 1
ATOM 1469 C CA . GLY A 1 179 ? 25.195 -8.599 -33.531 1.00 76.62 179 GLY A CA 1
ATOM 1470 C C . GLY A 1 179 ? 24.009 -9.029 -32.658 1.00 76.62 179 GLY A C 1
ATOM 1471 O O . GLY A 1 179 ? 23.249 -9.912 -33.060 1.00 76.62 179 GLY A O 1
ATOM 1472 N N . ILE A 1 180 ? 23.795 -8.395 -31.506 1.00 78.94 180 ILE A N 1
ATOM 1473 C CA . ILE A 1 180 ? 22.691 -8.731 -30.603 1.00 78.94 180 ILE A CA 1
ATOM 1474 C C . ILE A 1 180 ? 21.362 -8.228 -31.169 1.00 78.94 180 ILE A C 1
ATOM 1476 O O . ILE A 1 180 ? 21.199 -7.051 -31.492 1.00 78.94 180 ILE A O 1
ATOM 1480 N N . LYS A 1 181 ? 20.382 -9.133 -31.265 1.00 77.62 181 LYS A N 1
ATOM 1481 C CA . LYS A 1 181 ? 19.013 -8.821 -31.684 1.00 77.62 181 LYS A CA 1
ATOM 1482 C C . LYS A 1 181 ? 18.020 -9.364 -30.670 1.00 77.62 181 LYS A C 1
ATOM 1484 O O . LYS A 1 181 ? 17.811 -10.573 -30.583 1.00 77.62 181 LYS A O 1
ATOM 1489 N N . ILE A 1 182 ? 17.350 -8.462 -29.966 1.00 75.25 182 ILE A N 1
ATOM 1490 C CA . ILE A 1 182 ? 16.325 -8.825 -28.987 1.00 75.25 182 ILE A CA 1
ATOM 1491 C C . ILE A 1 182 ? 14.979 -8.932 -29.711 1.00 75.25 182 ILE A C 1
ATOM 1493 O O . ILE A 1 182 ? 14.504 -7.966 -30.311 1.00 75.25 182 ILE A O 1
ATOM 1497 N N . LYS A 1 183 ? 14.375 -10.124 -29.686 1.00 72.88 183 LYS A N 1
ATOM 1498 C CA . LYS A 1 183 ? 13.030 -10.377 -30.226 1.00 72.88 183 LYS A CA 1
ATOM 1499 C C . LYS A 1 183 ? 11.994 -10.309 -29.105 1.00 72.88 183 LYS A C 1
ATOM 1501 O O . LYS A 1 183 ? 12.226 -10.847 -28.027 1.00 72.88 183 LYS A O 1
ATOM 1506 N N . ASN A 1 184 ? 10.830 -9.731 -29.399 1.00 65.88 184 ASN A N 1
ATOM 1507 C CA . ASN A 1 184 ? 9.733 -9.558 -28.436 1.00 65.88 184 ASN A CA 1
ATOM 1508 C C . ASN A 1 184 ? 9.214 -10.887 -27.854 1.00 65.88 184 ASN A C 1
ATOM 1510 O O . ASN A 1 184 ? 8.794 -10.931 -26.704 1.00 65.88 184 ASN A O 1
ATOM 1514 N N . GLU A 1 185 ? 9.288 -11.973 -28.623 1.00 67.88 185 GLU A N 1
ATOM 1515 C CA . GLU A 1 185 ? 8.857 -13.321 -28.220 1.00 67.88 185 GLU A CA 1
ATOM 1516 C C . GLU A 1 185 ? 9.770 -13.960 -27.153 1.00 67.88 185 GLU A C 1
ATOM 1518 O O . GLU A 1 185 ? 9.353 -14.868 -26.439 1.00 67.88 185 GLU A O 1
ATOM 1523 N N . ASN A 1 186 ? 10.999 -13.456 -26.990 1.00 70.19 186 ASN A N 1
ATOM 1524 C CA . ASN A 1 186 ? 12.022 -14.044 -26.118 1.00 70.19 186 ASN A CA 1
ATOM 1525 C C . ASN A 1 186 ? 12.238 -13.256 -24.816 1.00 70.19 186 ASN A C 1
ATOM 1527 O O . ASN A 1 186 ? 13.283 -13.378 -24.182 1.00 70.19 186 ASN A O 1
ATOM 1531 N N . ILE A 1 187 ? 11.266 -12.441 -24.401 1.00 82.88 187 ILE A N 1
ATOM 1532 C CA . ILE A 1 187 ? 11.364 -11.645 -23.172 1.00 82.88 187 ILE A CA 1
ATOM 1533 C C . ILE A 1 187 ? 10.895 -12.488 -21.984 1.00 82.88 187 ILE A C 1
ATOM 1535 O O . ILE A 1 187 ? 9.767 -12.388 -21.503 1.00 82.88 187 ILE A O 1
ATOM 1539 N N . HIS A 1 188 ? 11.788 -13.347 -21.520 1.00 87.56 188 HIS A N 1
ATOM 1540 C CA . HIS A 1 188 ? 11.635 -14.110 -20.292 1.00 87.56 188 HIS A CA 1
ATOM 1541 C C . HIS A 1 188 ? 13.011 -14.353 -19.672 1.00 87.56 188 HIS A C 1
ATOM 1543 O O . HIS A 1 188 ? 14.024 -14.335 -20.367 1.00 87.56 188 HIS A O 1
ATOM 1549 N N . CYS A 1 189 ? 13.058 -14.596 -18.364 1.00 88.19 189 CYS A N 1
ATOM 1550 C CA . CYS A 1 189 ? 14.303 -14.930 -17.678 1.00 88.19 189 CYS A CA 1
ATOM 1551 C C . CYS A 1 189 ? 14.944 -16.169 -18.317 1.00 88.19 189 CYS A C 1
ATOM 1553 O O . CYS A 1 189 ? 14.296 -17.214 -18.416 1.00 88.19 189 CYS A O 1
ATOM 1555 N N . ALA A 1 190 ? 16.220 -16.081 -18.695 1.00 88.62 190 ALA A N 1
ATOM 1556 C CA . ALA A 1 190 ? 16.945 -17.178 -19.331 1.00 88.62 190 ALA A CA 1
ATOM 1557 C C . ALA A 1 190 ? 16.920 -18.477 -18.501 1.00 88.62 190 ALA A C 1
ATOM 1559 O O . ALA A 1 190 ? 16.844 -19.563 -19.081 1.00 88.62 190 ALA A O 1
ATOM 1560 N N . VAL A 1 191 ? 16.895 -18.353 -17.167 1.00 88.69 191 VAL A N 1
ATOM 1561 C CA . VAL A 1 191 ? 16.939 -19.466 -16.208 1.00 88.69 191 VAL A CA 1
ATOM 1562 C C . VAL A 1 191 ? 15.536 -19.938 -15.811 1.00 88.69 191 VAL A C 1
ATOM 1564 O O . VAL A 1 191 ? 15.130 -21.035 -16.181 1.00 88.69 191 VAL A O 1
ATOM 1567 N N . CYS A 1 192 ? 14.761 -19.121 -15.086 1.00 86.56 192 CYS A N 1
ATOM 1568 C CA . CYS A 1 192 ? 13.468 -19.546 -14.527 1.00 86.56 192 CYS A CA 1
ATOM 1569 C C . CYS A 1 192 ? 12.267 -19.355 -15.466 1.00 86.56 192 CYS A C 1
ATOM 1571 O O . CYS A 1 192 ? 11.143 -19.656 -15.077 1.00 86.56 192 CYS A O 1
ATOM 1573 N N . LYS A 1 193 ? 12.475 -18.808 -16.673 1.00 89.88 193 LYS A N 1
ATOM 1574 C CA . LYS A 1 193 ? 11.427 -18.521 -17.674 1.00 89.88 193 LYS A CA 1
ATOM 1575 C C . LYS A 1 193 ? 10.313 -17.568 -17.211 1.00 89.88 193 LYS A C 1
ATOM 1577 O O . LYS A 1 193 ? 9.321 -17.407 -17.914 1.00 89.88 193 LYS A O 1
ATOM 1582 N N . SER A 1 194 ? 10.486 -16.880 -16.076 1.00 84.00 194 SER A N 1
ATOM 1583 C CA . SER A 1 194 ? 9.566 -15.825 -15.628 1.00 84.00 194 SER A CA 1
ATOM 1584 C C . SER A 1 194 ? 9.437 -14.725 -16.684 1.00 84.00 194 SER A C 1
ATOM 1586 O O . SER A 1 194 ? 10.422 -14.355 -17.320 1.00 84.00 194 SER A O 1
ATOM 1588 N N . THR A 1 195 ? 8.238 -14.164 -16.819 1.00 84.81 195 THR A N 1
ATOM 1589 C CA . THR A 1 195 ? 7.938 -12.969 -17.628 1.00 84.81 195 THR A CA 1
ATOM 1590 C C . THR A 1 195 ? 7.710 -11.721 -16.765 1.00 84.81 195 THR A C 1
ATOM 1592 O O . THR A 1 195 ? 7.432 -10.642 -17.284 1.00 84.81 195 THR A O 1
ATOM 1595 N N . LYS A 1 196 ? 7.829 -11.846 -15.435 1.00 83.31 196 LYS A N 1
ATOM 1596 C CA . LYS A 1 196 ? 7.647 -10.763 -14.456 1.00 83.31 196 LYS A CA 1
ATOM 1597 C C . LYS A 1 196 ? 8.982 -10.368 -13.827 1.00 83.31 196 LYS A C 1
ATOM 1599 O O . LYS A 1 196 ? 9.811 -11.236 -13.559 1.00 83.31 196 LYS A O 1
ATOM 1604 N N . ASN A 1 197 ? 9.139 -9.071 -13.540 1.00 86.31 197 ASN A N 1
ATOM 1605 C CA . ASN A 1 197 ? 10.352 -8.473 -12.966 1.00 86.31 197 ASN A CA 1
ATOM 1606 C C . ASN A 1 197 ? 11.616 -8.841 -13.764 1.00 86.31 197 ASN A C 1
ATOM 1608 O O . ASN A 1 197 ? 12.524 -9.497 -13.253 1.00 86.31 197 ASN A O 1
ATOM 1612 N N . ILE A 1 198 ? 11.617 -8.471 -15.045 1.00 91.69 198 ILE A N 1
ATOM 1613 C CA . ILE A 1 198 ? 12.643 -8.853 -16.014 1.00 91.69 198 ILE A CA 1
ATOM 1614 C C . ILE A 1 198 ? 13.561 -7.676 -16.303 1.00 91.69 198 ILE A C 1
ATOM 1616 O O . ILE A 1 198 ? 13.097 -6.558 -16.522 1.00 91.69 198 ILE A O 1
ATOM 1620 N N . TRP A 1 199 ? 14.855 -7.962 -16.318 1.00 92.69 199 TRP A N 1
ATOM 1621 C CA . TRP A 1 199 ? 15.931 -7.007 -16.498 1.00 92.69 199 TRP A CA 1
ATOM 1622 C C . TRP A 1 199 ? 16.776 -7.428 -17.692 1.00 92.69 199 TRP A C 1
ATOM 1624 O O . TRP A 1 199 ? 17.148 -8.596 -17.822 1.00 92.69 199 TRP A O 1
ATOM 1634 N N . LEU A 1 200 ? 17.039 -6.470 -18.571 1.00 92.19 200 LEU A N 1
ATOM 1635 C CA . LEU A 1 200 ? 17.848 -6.628 -19.767 1.00 92.19 200 LEU A CA 1
ATOM 1636 C C . LEU A 1 200 ? 19.207 -5.979 -19.537 1.00 92.19 200 LEU A C 1
ATOM 1638 O O . LEU A 1 200 ? 19.270 -4.795 -19.219 1.00 92.19 200 LEU A O 1
ATOM 1642 N N . ASN A 1 201 ? 20.282 -6.724 -19.746 1.00 93.69 201 ASN A N 1
ATOM 1643 C CA . ASN A 1 201 ? 21.629 -6.184 -19.699 1.00 93.69 201 ASN A CA 1
ATOM 1644 C C . ASN A 1 201 ? 21.920 -5.328 -20.937 1.00 93.69 201 ASN A C 1
ATOM 1646 O O . ASN A 1 201 ? 21.720 -5.767 -22.073 1.00 93.69 201 ASN A O 1
ATOM 1650 N N . LEU A 1 202 ? 22.385 -4.097 -20.711 1.00 91.44 202 LEU A N 1
ATOM 1651 C CA . LEU A 1 202 ? 22.608 -3.132 -21.782 1.00 91.44 202 LEU A CA 1
ATOM 1652 C C . LEU A 1 202 ? 23.876 -3.408 -22.601 1.00 91.44 202 LEU A C 1
ATOM 1654 O O . LEU A 1 202 ? 24.012 -2.834 -23.677 1.00 91.44 202 LEU A O 1
ATOM 1658 N N . SER A 1 203 ? 24.762 -4.302 -22.161 1.00 91.06 203 SER A N 1
ATOM 1659 C CA . SER A 1 203 ? 25.993 -4.656 -22.872 1.00 91.06 203 SER A CA 1
ATOM 1660 C C . SER A 1 203 ? 25.829 -5.856 -23.799 1.00 91.06 203 SER A C 1
ATOM 1662 O O . SER A 1 203 ? 26.183 -5.787 -24.976 1.00 91.06 203 SER A O 1
ATOM 1664 N N . ASP A 1 204 ? 25.294 -6.962 -23.287 1.00 90.94 204 ASP A N 1
ATOM 1665 C CA . ASP A 1 204 ? 25.256 -8.245 -24.000 1.00 90.94 204 ASP A CA 1
ATOM 1666 C C . ASP A 1 204 ? 23.840 -8.757 -24.306 1.00 90.94 204 ASP A C 1
ATOM 1668 O O . ASP A 1 204 ? 23.664 -9.802 -24.936 1.00 90.94 204 ASP A O 1
ATOM 1672 N N . GLY A 1 205 ? 22.818 -7.997 -23.913 1.00 90.06 205 GLY A N 1
ATOM 1673 C CA . GLY A 1 205 ? 21.426 -8.325 -24.177 1.00 90.06 205 GLY A CA 1
ATOM 1674 C C . GLY A 1 205 ? 20.887 -9.495 -23.353 1.00 90.06 205 GLY A C 1
ATOM 1675 O O . GLY A 1 205 ? 19.817 -10.012 -23.682 1.00 90.06 205 GLY A O 1
ATOM 1676 N N . TYR A 1 206 ? 21.592 -9.929 -22.302 1.00 91.88 206 TYR A N 1
ATOM 1677 C CA . TYR A 1 206 ? 21.110 -10.979 -21.410 1.00 91.88 206 TYR A CA 1
ATOM 1678 C C . TYR A 1 206 ? 19.806 -10.568 -20.714 1.00 91.88 206 TYR A C 1
ATOM 1680 O O . TYR A 1 206 ? 19.681 -9.452 -20.211 1.00 91.88 206 TYR A O 1
ATOM 1688 N N . ILE A 1 207 ? 18.838 -11.486 -20.647 1.00 92.50 207 ILE A N 1
ATOM 1689 C CA . ILE A 1 207 ? 17.532 -11.257 -20.019 1.00 92.50 207 ILE A CA 1
ATOM 1690 C C . ILE A 1 207 ? 17.405 -12.138 -18.773 1.00 92.50 207 ILE A C 1
ATOM 1692 O O . ILE A 1 207 ? 17.293 -13.364 -18.863 1.00 92.50 207 ILE A O 1
ATOM 1696 N N . GLY A 1 208 ? 17.382 -11.509 -17.598 1.00 92.31 208 GLY A N 1
ATOM 1697 C CA . GLY A 1 208 ? 17.316 -12.181 -16.300 1.00 92.31 208 GLY A CA 1
ATOM 1698 C C . GLY A 1 208 ? 16.170 -11.682 -15.422 1.00 92.31 208 GLY A C 1
ATOM 1699 O O . GLY A 1 208 ? 15.672 -10.571 -15.588 1.00 92.31 208 GLY A O 1
ATOM 1700 N N . CYS A 1 209 ? 15.736 -12.502 -14.463 1.00 91.06 209 CYS A N 1
ATOM 1701 C CA . CYS A 1 209 ? 14.832 -12.047 -13.408 1.00 91.06 209 CYS A CA 1
ATOM 1702 C C . CYS A 1 209 ? 15.574 -11.187 -12.375 1.00 91.06 209 CYS A C 1
ATOM 1704 O O . CYS A 1 209 ? 16.777 -11.354 -12.149 1.00 91.06 209 CYS A O 1
ATOM 1706 N N . GLY A 1 210 ? 14.834 -10.261 -11.766 1.00 89.31 210 GLY A N 1
ATOM 1707 C CA . GLY A 1 210 ? 15.343 -9.338 -10.758 1.00 89.31 210 GLY A CA 1
ATOM 1708 C C . GLY A 1 210 ? 15.703 -10.006 -9.432 1.00 89.31 210 GLY A C 1
ATOM 1709 O O . GLY A 1 210 ? 15.428 -11.187 -9.208 1.00 89.31 210 GLY A O 1
ATOM 1710 N N . ARG A 1 211 ? 16.323 -9.212 -8.555 1.00 87.56 211 ARG A N 1
ATOM 1711 C CA . ARG A 1 211 ? 16.884 -9.660 -7.276 1.00 87.56 211 ARG A CA 1
ATOM 1712 C C . ARG A 1 211 ? 15.860 -10.340 -6.365 1.00 87.56 211 ARG A C 1
ATOM 1714 O O . ARG A 1 211 ? 14.654 -10.084 -6.451 1.00 87.56 211 ARG A O 1
ATOM 1721 N N . LYS A 1 212 ? 16.357 -11.197 -5.477 1.00 85.00 212 LYS A N 1
ATOM 1722 C CA . LYS A 1 212 ? 15.577 -11.781 -4.386 1.00 85.00 212 LYS A CA 1
ATOM 1723 C C . LYS A 1 212 ? 15.323 -10.727 -3.311 1.00 85.00 212 LYS A C 1
ATOM 1725 O O . LYS A 1 212 ? 16.245 -10.055 -2.862 1.00 85.00 212 LYS A O 1
ATOM 1730 N N . ILE A 1 213 ? 14.075 -10.615 -2.871 1.00 76.50 213 ILE A N 1
ATOM 1731 C CA . ILE A 1 213 ? 13.673 -9.747 -1.766 1.00 76.50 213 ILE A CA 1
ATOM 1732 C C . ILE A 1 213 ? 13.292 -10.647 -0.593 1.00 76.50 213 ILE A C 1
ATOM 1734 O O . ILE A 1 213 ? 12.404 -11.498 -0.693 1.00 76.50 213 ILE A O 1
ATOM 1738 N N . PHE A 1 214 ? 13.991 -10.485 0.528 1.00 61.75 214 PHE A N 1
ATOM 1739 C CA . PHE A 1 214 ? 13.753 -11.286 1.725 1.00 61.75 214 PHE A CA 1
ATOM 1740 C C . PHE A 1 214 ? 12.285 -11.159 2.162 1.00 61.75 214 PHE A C 1
ATOM 1742 O O . PHE A 1 214 ? 11.781 -10.050 2.292 1.00 61.75 214 PHE A O 1
ATOM 1749 N N . ASN A 1 215 ? 11.592 -12.287 2.340 1.00 54.59 215 ASN A N 1
ATOM 1750 C CA . ASN A 1 215 ? 10.166 -12.398 2.698 1.00 54.59 215 ASN A CA 1
ATOM 1751 C C . ASN A 1 215 ? 9.122 -11.866 1.692 1.00 54.59 215 ASN A C 1
ATOM 1753 O O . ASN A 1 215 ? 7.939 -12.125 1.890 1.00 54.59 215 ASN A O 1
ATOM 1757 N N . TYR A 1 216 ? 9.520 -11.202 0.602 1.00 56.41 216 TYR A N 1
ATOM 1758 C CA . TYR A 1 216 ? 8.592 -10.656 -0.409 1.00 56.41 216 TYR A CA 1
ATOM 1759 C C . TYR A 1 216 ? 8.655 -11.379 -1.766 1.00 56.41 216 TYR A C 1
ATOM 1761 O O . TYR A 1 216 ? 7.938 -11.025 -2.702 1.00 56.41 216 TYR A O 1
ATOM 1769 N N . GLY A 1 217 ? 9.494 -12.411 -1.882 1.00 67.94 217 GLY A N 1
ATOM 1770 C CA . GLY A 1 217 ? 9.684 -13.169 -3.118 1.00 67.94 217 GLY A CA 1
ATOM 1771 C C . GLY A 1 217 ? 10.692 -12.508 -4.063 1.00 67.94 217 GLY A C 1
ATOM 1772 O O . GLY A 1 217 ? 11.634 -11.849 -3.630 1.00 67.94 217 GLY A O 1
ATOM 1773 N N . GLY A 1 218 ? 10.540 -12.718 -5.370 1.00 75.38 218 GLY A N 1
ATOM 1774 C CA . GLY A 1 218 ? 11.569 -12.353 -6.352 1.00 75.38 218 GLY A CA 1
ATOM 1775 C C . GLY A 1 218 ? 12.686 -13.398 -6.445 1.00 75.38 218 GLY A C 1
ATOM 1776 O O . GLY A 1 218 ? 12.536 -14.519 -5.962 1.00 75.38 218 GLY A O 1
ATOM 1777 N N . GLY A 1 219 ? 13.799 -13.043 -7.087 1.00 81.19 219 GLY A N 1
ATOM 1778 C CA . GLY A 1 219 ? 14.888 -13.985 -7.345 1.00 81.19 219 GLY A CA 1
ATOM 1779 C C . GLY A 1 219 ? 14.579 -14.969 -8.478 1.00 81.19 219 GLY A C 1
ATOM 1780 O O . GLY A 1 219 ? 13.770 -14.694 -9.369 1.00 81.19 219 GLY A O 1
ATOM 1781 N N . CYS A 1 220 ? 15.273 -16.104 -8.482 1.00 86.19 220 CYS A N 1
ATOM 1782 C CA . CYS A 1 220 ? 15.237 -17.109 -9.543 1.00 86.19 220 CYS A CA 1
ATOM 1783 C C . CYS A 1 220 ? 14.691 -18.464 -9.048 1.00 86.19 220 CYS A C 1
ATOM 1785 O O . CYS A 1 220 ? 14.078 -18.561 -7.985 1.00 86.19 220 CYS A O 1
ATOM 1787 N N . LEU A 1 221 ? 14.881 -19.515 -9.853 1.00 84.44 221 LEU A N 1
ATOM 1788 C CA . LEU A 1 221 ? 14.487 -20.889 -9.542 1.00 84.44 221 LEU A CA 1
ATOM 1789 C C . LEU A 1 221 ? 15.020 -21.297 -8.155 1.00 84.44 221 LEU A C 1
ATOM 1791 O O . LEU A 1 221 ? 16.100 -20.867 -7.759 1.00 84.44 221 LEU A O 1
ATOM 1795 N N . ASN A 1 222 ? 14.268 -22.120 -7.423 1.00 79.12 222 ASN A N 1
ATOM 1796 C CA . ASN A 1 222 ? 14.670 -22.653 -6.114 1.00 79.12 222 ASN A CA 1
ATOM 1797 C C . ASN A 1 222 ? 15.006 -21.580 -5.056 1.00 79.12 222 ASN A C 1
ATOM 1799 O O . ASN A 1 222 ? 15.836 -21.812 -4.181 1.00 79.12 222 ASN A O 1
ATOM 1803 N N . ASN A 1 223 ? 14.354 -20.410 -5.109 1.00 75.38 223 ASN A N 1
ATOM 1804 C CA . ASN A 1 223 ? 14.610 -19.276 -4.208 1.00 75.38 223 ASN A CA 1
ATOM 1805 C C . ASN A 1 223 ? 16.057 -18.755 -4.256 1.00 75.38 223 ASN A C 1
ATOM 1807 O O . ASN A 1 223 ? 16.548 -18.188 -3.272 1.00 75.38 223 ASN A O 1
ATOM 1811 N N . GLU A 1 224 ? 16.745 -18.936 -5.378 1.00 82.81 224 GLU A N 1
ATOM 1812 C CA . GLU A 1 224 ? 18.083 -18.395 -5.587 1.00 82.81 224 GLU A CA 1
ATOM 1813 C C . GLU A 1 224 ? 18.047 -16.906 -5.961 1.00 82.81 224 GLU A C 1
ATOM 1815 O O . GLU A 1 224 ? 16.995 -16.334 -6.250 1.00 82.81 224 GLU A O 1
ATOM 1820 N N . GLU A 1 225 ? 19.215 -16.266 -5.962 1.00 87.88 225 GLU A N 1
ATOM 1821 C CA . GLU A 1 225 ? 19.360 -14.882 -6.415 1.00 87.88 225 GLU A CA 1
ATOM 1822 C C . GLU A 1 225 ? 18.924 -14.703 -7.883 1.00 87.88 225 GLU A C 1
ATOM 1824 O O . GLU A 1 225 ? 19.003 -15.634 -8.690 1.00 87.88 225 GLU A O 1
ATOM 1829 N N . GLY A 1 226 ? 18.458 -13.501 -8.227 1.00 91.00 226 GLY A N 1
ATOM 1830 C CA . GLY A 1 226 ? 17.992 -13.138 -9.560 1.00 91.00 226 GLY A CA 1
ATOM 1831 C C . GLY A 1 226 ? 19.042 -13.385 -10.640 1.00 91.00 226 GLY A C 1
ATOM 1832 O O . GLY A 1 226 ? 20.211 -13.024 -10.489 1.00 91.00 226 GLY A O 1
ATOM 1833 N N . ALA A 1 227 ? 18.614 -13.972 -11.759 1.00 92.62 227 ALA A N 1
ATOM 1834 C CA . ALA A 1 227 ? 19.503 -14.319 -12.864 1.00 92.62 227 ALA A CA 1
ATOM 1835 C C . ALA A 1 227 ? 20.229 -13.095 -13.449 1.00 92.62 227 ALA A C 1
ATOM 1837 O O . ALA A 1 227 ? 21.356 -13.226 -13.908 1.00 92.62 227 ALA A O 1
ATOM 1838 N N . ALA A 1 228 ? 19.625 -11.902 -13.389 1.00 93.00 228 ALA A N 1
ATOM 1839 C CA . ALA A 1 228 ? 20.275 -10.673 -13.844 1.00 93.00 228 ALA A CA 1
ATOM 1840 C C . ALA A 1 228 ? 21.496 -10.299 -12.982 1.00 93.00 228 ALA A C 1
ATOM 1842 O O . ALA A 1 228 ? 22.542 -9.941 -13.519 1.00 93.00 228 ALA A O 1
ATOM 1843 N N . LEU A 1 229 ? 21.388 -10.434 -11.654 1.00 92.56 229 LEU A N 1
ATOM 1844 C CA . LEU A 1 229 ? 22.502 -10.168 -10.742 1.00 92.56 229 LEU A CA 1
ATOM 1845 C C . LEU A 1 229 ? 23.568 -11.269 -10.827 1.00 92.56 229 LEU A C 1
ATOM 1847 O O . LEU A 1 229 ? 24.759 -10.970 -10.828 1.00 92.56 229 LEU A O 1
ATOM 1851 N N . LYS A 1 230 ? 23.162 -12.538 -10.938 1.00 92.94 230 LYS A N 1
ATOM 1852 C CA . LYS A 1 230 ? 24.109 -13.648 -11.132 1.00 92.94 230 LYS A CA 1
ATOM 1853 C C . LYS A 1 230 ? 24.949 -13.465 -12.393 1.00 92.94 230 LYS A C 1
ATOM 1855 O O . LYS A 1 230 ? 26.169 -13.565 -12.323 1.00 92.94 230 LYS A O 1
ATOM 1860 N N . HIS A 1 231 ? 24.305 -13.103 -13.501 1.00 94.19 231 HIS A N 1
ATOM 1861 C CA . HIS A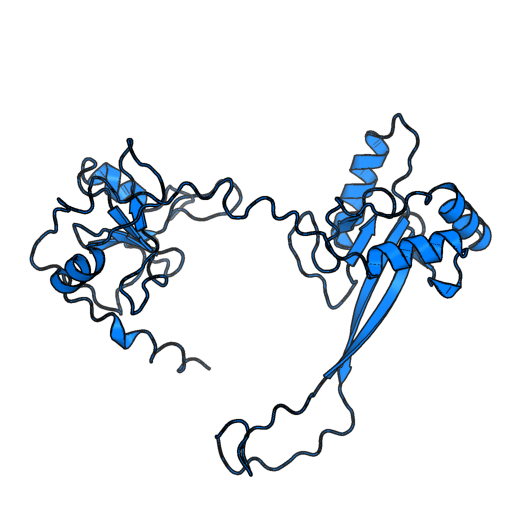 1 231 ? 24.969 -12.832 -14.774 1.00 94.19 231 HIS A CA 1
ATOM 1862 C C . HIS A 1 231 ? 26.037 -11.735 -14.665 1.00 94.19 231 HIS A C 1
ATOM 1864 O O . HIS A 1 231 ? 27.130 -11.866 -15.216 1.00 94.19 231 HIS A O 1
ATOM 1870 N N . PHE A 1 232 ? 25.780 -10.677 -13.887 1.00 93.31 232 PHE A N 1
ATOM 1871 C CA . PHE A 1 232 ? 26.791 -9.652 -13.618 1.00 93.31 232 PHE A CA 1
ATOM 1872 C C . PHE A 1 232 ? 28.057 -10.244 -12.979 1.00 93.31 232 PHE A C 1
ATOM 1874 O O . PHE A 1 232 ? 29.161 -9.974 -13.454 1.00 93.31 232 PHE A O 1
ATOM 1881 N N . TYR A 1 233 ? 27.921 -11.105 -11.969 1.00 92.31 233 TYR A N 1
ATOM 1882 C CA . TYR A 1 233 ? 29.073 -11.774 -11.358 1.00 92.31 233 TYR A CA 1
ATOM 1883 C C . TYR A 1 233 ? 29.740 -12.790 -12.300 1.00 92.31 233 TYR A C 1
ATOM 1885 O O . TYR A 1 233 ? 30.966 -12.810 -12.389 1.00 92.31 233 TYR A O 1
ATOM 1893 N N . GLU A 1 234 ? 28.963 -13.581 -13.044 1.00 91.81 234 GLU A N 1
ATOM 1894 C CA . GLU A 1 234 ? 29.463 -14.587 -13.999 1.00 91.81 234 GLU A CA 1
ATOM 1895 C C . GLU A 1 234 ? 30.231 -13.958 -15.171 1.00 91.81 234 GLU A C 1
ATOM 1897 O O . GLU A 1 234 ? 31.233 -14.507 -15.627 1.00 91.81 234 GLU A O 1
ATOM 1902 N N . SER A 1 235 ? 29.836 -12.757 -15.605 1.00 89.69 235 SER A N 1
ATOM 1903 C CA . SER A 1 235 ? 30.556 -11.976 -16.621 1.00 89.69 235 SER A CA 1
ATOM 1904 C C . SER A 1 235 ? 31.891 -11.389 -16.129 1.00 89.69 235 SER A C 1
ATOM 1906 O O . SER A 1 235 ? 32.592 -10.710 -16.886 1.00 89.69 235 SER A O 1
ATOM 1908 N N . GLY A 1 236 ? 32.252 -11.612 -14.860 1.00 89.94 236 GLY A N 1
ATOM 1909 C CA . GLY A 1 236 ? 33.406 -10.987 -14.220 1.00 89.94 236 GLY A CA 1
ATOM 1910 C C . GLY A 1 236 ? 33.193 -9.498 -13.945 1.00 89.94 236 GLY A C 1
ATOM 1911 O O . GLY A 1 236 ? 34.146 -8.728 -14.039 1.00 89.94 236 GLY A O 1
ATOM 1912 N N . LYS A 1 237 ? 31.950 -9.093 -13.639 1.00 90.75 237 LYS A N 1
ATOM 1913 C CA . LYS A 1 237 ? 31.536 -7.710 -13.338 1.00 90.75 237 LYS A CA 1
ATOM 1914 C C . LYS A 1 237 ? 31.719 -6.711 -14.489 1.00 90.75 237 LYS A C 1
ATOM 1916 O O . LYS A 1 237 ? 31.843 -5.512 -14.260 1.00 90.75 237 LYS A O 1
ATOM 1921 N N . LYS A 1 238 ? 31.732 -7.186 -15.738 1.00 89.19 238 LYS A N 1
ATOM 1922 C CA . LYS A 1 238 ? 31.989 -6.344 -16.922 1.00 89.19 238 LYS A CA 1
ATOM 1923 C C . LYS A 1 238 ? 30.774 -5.562 -17.406 1.00 89.19 238 LYS A C 1
ATOM 1925 O O . LYS A 1 238 ? 30.940 -4.549 -18.076 1.00 89.19 238 LYS A O 1
ATOM 1930 N N . TYR A 1 239 ? 29.572 -6.046 -17.102 1.00 92.88 239 TYR A N 1
ATOM 1931 C CA . TYR A 1 239 ? 28.325 -5.537 -17.674 1.00 92.88 239 TYR A CA 1
ATOM 1932 C C . TYR A 1 239 ? 27.386 -5.027 -16.575 1.00 92.88 239 TYR A C 1
ATOM 1934 O O . TYR A 1 239 ? 26.448 -5.733 -16.194 1.00 92.88 239 TYR A O 1
ATOM 1942 N N . PRO A 1 240 ? 27.660 -3.838 -16.010 1.00 93.94 240 PRO A N 1
ATOM 1943 C CA . PRO A 1 240 ? 27.002 -3.378 -14.791 1.00 93.94 240 PRO A CA 1
ATOM 1944 C C . PRO A 1 240 ? 25.578 -2.868 -15.008 1.00 93.94 240 PRO A C 1
ATOM 1946 O O . PRO A 1 240 ? 24.785 -2.924 -14.073 1.00 93.94 240 PRO A O 1
ATOM 1949 N N . LEU A 1 241 ? 25.235 -2.379 -16.204 1.00 94.38 241 LEU A N 1
ATOM 1950 C CA . LEU A 1 241 ? 23.960 -1.702 -16.429 1.00 94.38 241 LEU A CA 1
ATOM 1951 C C . LEU A 1 241 ? 22.875 -2.645 -16.936 1.00 94.38 241 LEU A C 1
ATOM 1953 O O . LEU A 1 241 ? 23.030 -3.329 -17.953 1.00 94.38 241 LEU A O 1
ATOM 1957 N N . VAL A 1 242 ? 21.739 -2.621 -16.244 1.00 93.81 242 VAL A N 1
ATOM 1958 C CA . VAL A 1 242 ? 20.526 -3.333 -16.636 1.00 93.81 242 VAL A CA 1
ATOM 1959 C C . VAL A 1 242 ? 19.331 -2.389 -16.686 1.00 93.81 242 VAL A C 1
ATOM 1961 O O . VAL A 1 242 ? 19.185 -1.506 -15.848 1.00 93.81 242 VAL A O 1
ATOM 1964 N N . VAL A 1 243 ? 18.434 -2.612 -17.641 1.00 91.56 243 VAL A N 1
ATOM 1965 C CA . VAL A 1 243 ? 17.172 -1.879 -17.777 1.00 91.56 243 VAL A CA 1
ATOM 1966 C C . VAL A 1 243 ? 15.990 -2.791 -17.482 1.00 91.56 243 VAL A C 1
ATOM 1968 O O . VAL A 1 243 ? 15.934 -3.935 -17.945 1.00 91.56 243 VAL A O 1
ATOM 1971 N N . LYS A 1 244 ? 15.015 -2.297 -16.722 1.00 89.38 244 LYS A N 1
ATOM 1972 C CA . LYS A 1 244 ? 13.796 -3.047 -16.430 1.00 89.38 244 LYS A CA 1
ATOM 1973 C C . LYS A 1 244 ? 12.878 -3.064 -17.648 1.00 89.38 244 LYS A C 1
ATOM 1975 O O . LYS A 1 244 ? 12.451 -2.037 -18.176 1.00 89.38 244 LYS A O 1
ATOM 1980 N N . ILE A 1 245 ? 12.524 -4.259 -18.101 1.00 85.38 245 ILE A N 1
ATOM 1981 C CA . ILE A 1 245 ? 11.607 -4.404 -19.225 1.00 85.38 245 ILE A CA 1
ATOM 1982 C C . ILE A 1 245 ? 10.191 -4.015 -18.789 1.00 85.38 245 ILE A C 1
ATOM 1984 O O . ILE A 1 245 ? 9.655 -4.525 -17.806 1.00 85.38 245 ILE A O 1
ATOM 1988 N N . GLY A 1 246 ? 9.574 -3.120 -19.563 1.00 80.06 246 GLY A N 1
ATOM 1989 C CA . GLY A 1 246 ? 8.218 -2.617 -19.336 1.00 80.06 246 GLY A CA 1
ATOM 1990 C C . GLY A 1 246 ? 8.140 -1.202 -18.760 1.00 80.06 246 GLY A C 1
ATOM 1991 O O . GLY A 1 246 ? 7.032 -0.675 -18.700 1.00 80.06 246 GLY A O 1
ATOM 1992 N N . THR A 1 247 ? 9.272 -0.597 -18.387 1.00 79.06 247 THR A N 1
ATOM 1993 C CA . THR A 1 247 ? 9.353 0.788 -17.875 1.00 79.06 247 THR A CA 1
ATOM 1994 C C . THR A 1 247 ? 9.996 1.758 -18.862 1.00 79.06 247 THR A C 1
ATOM 1996 O O . THR A 1 247 ? 9.949 2.962 -18.655 1.00 79.06 247 THR A O 1
ATOM 1999 N N . ILE A 1 248 ? 10.536 1.239 -19.966 1.00 77.31 248 ILE A N 1
ATOM 2000 C CA . ILE A 1 248 ? 11.034 2.042 -21.083 1.00 77.31 248 ILE A CA 1
ATOM 2001 C C . ILE A 1 248 ? 9.869 2.889 -21.628 1.00 77.31 248 ILE A C 1
ATOM 2003 O O . ILE A 1 248 ? 8.783 2.343 -21.838 1.00 77.31 248 ILE A O 1
ATOM 2007 N N . THR A 1 249 ? 10.086 4.190 -21.834 1.00 71.19 249 THR A N 1
ATOM 2008 C CA . THR A 1 249 ? 9.126 5.184 -22.340 1.00 71.19 249 THR A CA 1
ATOM 2009 C C . THR A 1 249 ? 9.480 5.630 -23.766 1.00 71.19 249 THR A C 1
ATOM 2011 O O . THR A 1 249 ? 10.524 5.283 -24.318 1.00 71.19 249 THR A O 1
ATOM 2014 N N . LYS A 1 250 ? 8.567 6.359 -24.430 1.00 63.75 250 LYS A N 1
ATOM 2015 C CA . LYS A 1 250 ? 8.800 6.880 -25.795 1.00 63.75 250 LYS A CA 1
ATOM 2016 C C . LYS A 1 250 ? 9.863 7.972 -25.840 1.00 63.75 250 LYS A C 1
ATOM 2018 O O . LYS A 1 250 ? 10.528 8.107 -26.862 1.00 63.75 250 LYS A O 1
ATOM 2023 N N . ASP A 1 251 ? 10.013 8.692 -24.739 1.00 65.25 251 ASP A N 1
ATOM 2024 C CA . ASP A 1 251 ? 10.939 9.811 -24.606 1.00 65.25 251 ASP A CA 1
ATOM 2025 C C . ASP A 1 251 ? 12.372 9.334 -24.312 1.00 65.25 251 ASP A C 1
ATOM 2027 O O . ASP A 1 251 ? 13.289 10.137 -24.194 1.00 65.25 251 ASP A O 1
ATOM 2031 N N . GLY A 1 252 ? 12.584 8.010 -24.282 1.00 64.12 252 GLY A N 1
ATOM 2032 C CA . GLY A 1 252 ? 13.894 7.407 -24.063 1.00 64.12 252 GLY A CA 1
ATOM 2033 C C . GLY A 1 252 ? 14.259 7.284 -22.589 1.00 64.12 252 GLY A C 1
ATOM 2034 O O . GLY A 1 252 ? 15.429 7.115 -22.285 1.00 64.12 252 GLY A O 1
ATOM 2035 N N . GLU A 1 253 ? 13.284 7.340 -21.685 1.00 71.88 253 GLU A N 1
ATOM 2036 C CA . GLU A 1 253 ? 13.497 7.114 -20.255 1.00 71.88 253 GLU A CA 1
ATOM 2037 C C . GLU A 1 253 ? 13.216 5.650 -19.914 1.00 71.88 253 GLU A C 1
ATOM 2039 O O . GLU A 1 253 ? 12.357 5.018 -20.529 1.00 71.88 253 GLU A O 1
ATOM 2044 N N . ALA A 1 254 ? 13.931 5.085 -18.946 1.00 83.00 254 ALA A N 1
ATOM 2045 C CA . ALA A 1 254 ? 13.655 3.751 -18.429 1.00 83.00 254 ALA A CA 1
ATOM 2046 C C . ALA A 1 254 ? 14.230 3.594 -17.021 1.00 83.00 254 ALA A C 1
ATOM 2048 O O . ALA A 1 254 ? 15.197 4.266 -16.668 1.00 83.00 254 ALA A O 1
ATOM 2049 N N . ASP A 1 255 ? 13.693 2.646 -16.252 1.00 86.25 255 ASP A N 1
ATOM 2050 C CA . ASP A 1 255 ? 14.292 2.279 -14.966 1.00 86.25 255 ASP A CA 1
ATOM 2051 C C . ASP A 1 255 ? 15.594 1.506 -15.227 1.00 86.25 255 ASP A C 1
ATOM 2053 O O . ASP A 1 255 ? 15.557 0.335 -15.634 1.00 86.25 255 ASP A O 1
ATOM 2057 N N . VAL A 1 256 ? 16.735 2.157 -14.996 1.00 90.31 256 VAL A N 1
ATOM 2058 C CA . VAL A 1 256 ? 18.072 1.561 -15.105 1.00 90.31 256 VAL A CA 1
ATOM 2059 C C . VAL A 1 256 ? 18.645 1.332 -13.711 1.00 90.31 256 VAL A C 1
ATOM 2061 O O . VAL A 1 256 ? 18.532 2.172 -12.819 1.00 90.31 256 VAL A O 1
ATOM 2064 N N . PHE A 1 257 ? 19.266 0.173 -13.521 1.00 92.38 257 PHE A N 1
ATOM 2065 C CA . PHE A 1 257 ? 19.968 -0.184 -12.296 1.00 92.38 257 PHE A CA 1
ATOM 2066 C C . PHE A 1 257 ? 21.416 -0.540 -12.620 1.00 92.38 257 PHE A C 1
ATOM 2068 O O . PHE A 1 257 ? 21.678 -1.252 -13.595 1.00 92.38 257 PHE A O 1
ATOM 2075 N N . SER A 1 258 ? 22.345 -0.072 -11.788 1.00 93.31 258 SER A N 1
ATOM 2076 C CA . SER A 1 258 ? 23.759 -0.428 -11.884 1.00 93.31 258 SER A CA 1
ATOM 2077 C C . SER A 1 258 ? 24.124 -1.470 -10.838 1.00 93.31 258 SER A C 1
ATOM 2079 O O . SER A 1 258 ? 23.920 -1.267 -9.646 1.00 93.31 258 SER A O 1
ATOM 2081 N N . TYR A 1 259 ? 24.684 -2.597 -11.271 1.00 90.69 259 TYR A N 1
ATOM 2082 C CA . TYR A 1 259 ? 25.219 -3.627 -10.381 1.00 90.69 259 TYR A CA 1
ATOM 2083 C C . TYR A 1 259 ? 26.668 -3.384 -9.951 1.00 90.69 259 TYR A C 1
ATOM 2085 O O . TYR A 1 259 ? 27.176 -4.151 -9.135 1.00 90.69 259 TYR A O 1
ATOM 2093 N N . ALA A 1 260 ? 27.330 -2.344 -10.467 1.00 89.12 260 ALA A N 1
ATOM 2094 C CA . ALA A 1 260 ? 28.692 -2.016 -10.068 1.00 89.12 260 ALA A CA 1
ATOM 2095 C C . ALA A 1 260 ? 28.769 -1.740 -8.560 1.00 89.12 260 ALA A C 1
ATOM 2097 O O . ALA A 1 260 ? 27.918 -1.039 -8.020 1.00 89.12 260 ALA A O 1
ATOM 2098 N N . ASP A 1 261 ? 29.786 -2.273 -7.878 1.00 87.44 261 ASP A N 1
ATOM 2099 C CA . ASP A 1 261 ? 29.889 -2.183 -6.413 1.00 87.44 261 ASP A CA 1
ATOM 2100 C C . ASP A 1 261 ? 29.973 -0.724 -5.911 1.00 87.44 261 ASP A C 1
ATOM 2102 O O . ASP A 1 261 ? 29.595 -0.439 -4.778 1.00 87.44 261 ASP A O 1
ATOM 2106 N N . ASP A 1 262 ? 30.457 0.198 -6.752 1.00 83.69 262 ASP A N 1
ATOM 2107 C CA . ASP A 1 262 ? 30.610 1.626 -6.457 1.00 83.69 262 ASP A CA 1
ATOM 2108 C C . ASP A 1 262 ? 29.372 2.486 -6.784 1.00 83.69 262 ASP A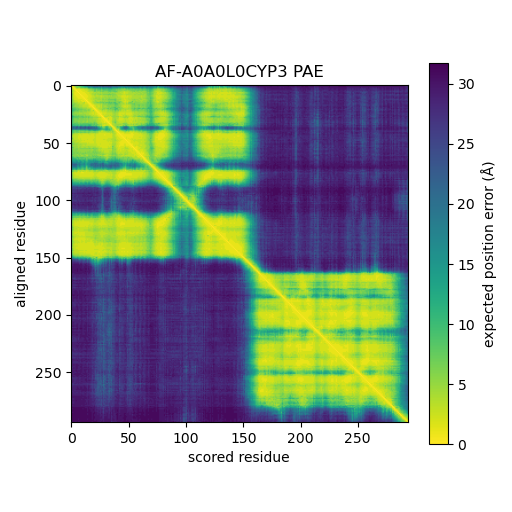 C 1
ATOM 2110 O O . ASP A 1 262 ? 29.376 3.686 -6.493 1.00 83.69 262 ASP A O 1
ATOM 2114 N N . GLU A 1 263 ? 28.337 1.891 -7.386 1.00 88.62 263 GLU A N 1
ATOM 2115 C CA . GLU A 1 263 ? 27.025 2.510 -7.618 1.00 88.62 263 GLU A CA 1
ATOM 2116 C C . GLU A 1 263 ? 25.934 1.737 -6.874 1.00 88.62 263 GLU A C 1
ATOM 2118 O O . GLU A 1 263 ? 25.308 2.294 -5.980 1.00 88.62 263 GLU A O 1
ATOM 2123 N N . ASN A 1 264 ? 25.743 0.457 -7.215 1.00 85.62 264 ASN A N 1
ATOM 2124 C CA . ASN A 1 264 ? 24.769 -0.479 -6.643 1.00 85.62 264 ASN A CA 1
ATOM 2125 C C . ASN A 1 264 ? 23.396 0.149 -6.329 1.00 85.62 264 ASN A C 1
ATOM 2127 O O . ASN A 1 264 ? 22.781 -0.153 -5.304 1.00 85.62 264 ASN A O 1
ATOM 2131 N N . ASP A 1 265 ? 22.925 1.023 -7.215 1.00 86.19 265 ASP A N 1
ATOM 2132 C CA . ASP A 1 265 ? 21.716 1.823 -7.043 1.00 86.19 265 ASP A CA 1
ATOM 2133 C C . ASP A 1 265 ? 21.036 2.057 -8.406 1.00 86.19 265 ASP A C 1
ATOM 2135 O O . ASP A 1 265 ? 21.545 1.684 -9.473 1.00 86.19 265 ASP A O 1
ATOM 2139 N N . SER A 1 266 ? 19.853 2.661 -8.362 1.00 87.06 266 SER A N 1
ATOM 2140 C CA . SER A 1 266 ? 19.160 3.174 -9.538 1.00 87.06 266 SER A CA 1
ATOM 2141 C C . SER A 1 266 ? 19.949 4.344 -10.124 1.00 87.06 266 SER A C 1
ATOM 2143 O O . SER A 1 266 ? 20.426 5.213 -9.394 1.00 87.06 266 SER A O 1
ATOM 2145 N N . VAL A 1 267 ? 20.078 4.369 -11.448 1.00 88.38 267 VAL A N 1
ATOM 2146 C CA . VAL A 1 267 ? 20.897 5.345 -12.179 1.00 88.38 267 VAL A CA 1
ATOM 2147 C C . VAL A 1 267 ? 20.152 5.873 -13.401 1.00 88.38 267 VAL A C 1
ATOM 2149 O O . VAL A 1 267 ? 19.219 5.242 -13.895 1.00 88.38 267 VAL A O 1
ATOM 2152 N N . ILE A 1 268 ? 20.578 7.028 -13.906 1.00 86.31 268 ILE A N 1
ATOM 2153 C CA . ILE A 1 268 ? 20.143 7.555 -15.202 1.00 86.31 268 ILE A CA 1
ATOM 2154 C C . ILE A 1 268 ? 21.171 7.141 -16.260 1.00 86.31 268 ILE A C 1
ATOM 2156 O O . ILE A 1 268 ? 22.376 7.285 -16.057 1.00 86.31 268 ILE A O 1
ATOM 2160 N N . ASP A 1 269 ? 20.694 6.655 -17.405 1.00 85.94 269 ASP A N 1
ATOM 2161 C CA . ASP A 1 269 ? 21.495 6.498 -18.622 1.00 85.94 269 ASP A CA 1
ATOM 2162 C C . ASP A 1 269 ? 20.954 7.448 -19.708 1.00 85.94 269 ASP A C 1
ATOM 2164 O O . ASP A 1 269 ? 19.993 7.107 -20.405 1.00 85.94 269 ASP A O 1
ATOM 2168 N N . PRO A 1 270 ? 21.556 8.640 -19.883 1.00 84.25 270 PRO A N 1
ATOM 2169 C CA . PRO A 1 270 ? 21.153 9.588 -20.923 1.00 84.25 270 PRO A CA 1
ATOM 2170 C C . PRO A 1 270 ? 21.328 9.047 -22.353 1.00 84.25 270 PRO A C 1
ATOM 2172 O O . PRO A 1 270 ? 20.755 9.589 -23.301 1.00 84.25 270 PRO A O 1
ATOM 2175 N N . TYR A 1 271 ? 22.119 7.985 -22.536 1.00 83.62 271 TYR A N 1
ATOM 2176 C CA . TYR A 1 271 ? 22.485 7.412 -23.833 1.00 83.62 271 TYR A CA 1
ATOM 2177 C C . TYR A 1 271 ? 21.690 6.146 -24.172 1.00 83.62 271 TYR A C 1
ATOM 2179 O O . TYR A 1 271 ? 21.905 5.540 -25.231 1.00 83.62 271 TYR A O 1
ATOM 2187 N N . ILE A 1 272 ? 20.715 5.777 -23.340 1.00 78.81 272 ILE A N 1
ATOM 2188 C CA . ILE A 1 272 ? 19.961 4.526 -23.459 1.00 78.81 272 ILE A CA 1
ATOM 2189 C C . ILE A 1 272 ? 19.247 4.382 -24.816 1.00 78.81 272 ILE A C 1
ATOM 2191 O O . ILE A 1 272 ? 19.181 3.297 -25.402 1.00 78.81 272 ILE A O 1
ATOM 2195 N N . GLY A 1 273 ? 18.786 5.493 -25.401 1.00 73.81 273 GLY A N 1
ATOM 2196 C CA . GLY A 1 273 ? 18.195 5.506 -26.742 1.00 73.81 273 GLY A CA 1
ATOM 2197 C C . GLY A 1 273 ? 19.173 5.059 -27.841 1.00 73.81 273 GLY A C 1
ATOM 2198 O O . GLY A 1 273 ? 18.766 4.427 -28.819 1.00 73.81 273 GLY A O 1
ATOM 2199 N N . GLY A 1 274 ? 20.469 5.346 -27.685 1.00 72.75 274 GLY A N 1
ATOM 2200 C CA . GLY A 1 274 ? 21.536 4.834 -28.549 1.00 72.75 274 GLY A CA 1
ATOM 2201 C C . GLY A 1 274 ? 21.802 3.345 -28.322 1.00 72.75 274 GLY A C 1
ATOM 2202 O O . GLY A 1 274 ? 21.950 2.596 -29.294 1.00 72.75 274 GLY A O 1
ATOM 2203 N N . ALA A 1 275 ? 21.771 2.905 -27.062 1.00 71.75 275 ALA A N 1
ATOM 2204 C CA . ALA A 1 275 ? 21.977 1.511 -26.681 1.00 71.75 275 ALA A CA 1
ATOM 2205 C C . ALA A 1 275 ? 20.940 0.569 -27.325 1.00 71.75 275 ALA A C 1
ATOM 2207 O O . ALA A 1 275 ? 21.290 -0.472 -27.889 1.00 71.75 275 ALA A O 1
ATOM 2208 N N . PHE A 1 276 ? 19.663 0.967 -27.350 1.00 73.25 276 PHE A N 1
ATOM 2209 C CA . PHE A 1 276 ? 18.593 0.175 -27.972 1.00 73.25 276 PHE A CA 1
ATOM 2210 C C . PHE A 1 276 ? 18.662 0.109 -29.503 1.00 73.25 276 PHE A C 1
ATOM 2212 O O . PHE A 1 276 ? 18.271 -0.906 -30.094 1.00 73.25 276 PHE A O 1
ATOM 2219 N N . LYS A 1 277 ? 19.173 1.158 -30.167 1.00 70.81 277 LYS A N 1
ATOM 2220 C CA . LYS A 1 277 ? 19.368 1.151 -31.629 1.00 70.81 277 LYS A CA 1
ATOM 2221 C C . LYS A 1 277 ? 20.352 0.058 -32.046 1.00 70.81 277 LYS A C 1
ATOM 2223 O O . LYS A 1 277 ? 20.094 -0.644 -33.025 1.00 70.81 277 LYS A O 1
ATOM 2228 N N . LYS A 1 278 ? 21.433 -0.131 -31.281 1.00 70.00 278 LYS A N 1
ATOM 2229 C CA . LYS A 1 278 ? 22.429 -1.190 -31.515 1.00 70.00 278 LYS A CA 1
ATOM 2230 C C . LYS A 1 278 ? 21.842 -2.593 -31.339 1.00 70.00 278 LYS A C 1
ATOM 2232 O O . LYS A 1 278 ? 22.109 -3.457 -32.168 1.00 70.00 278 LYS A O 1
ATOM 2237 N N . PHE A 1 279 ? 20.933 -2.785 -30.381 1.00 67.38 279 PHE A N 1
ATOM 2238 C CA . PHE A 1 279 ? 20.194 -4.046 -30.210 1.00 67.38 279 PHE A CA 1
ATOM 2239 C C . PHE A 1 279 ? 19.116 -4.326 -31.263 1.00 67.38 279 PHE A C 1
ATOM 2241 O O . PHE A 1 279 ? 18.434 -5.356 -31.196 1.00 67.38 279 PHE A O 1
ATOM 2248 N N . ARG A 1 280 ? 18.913 -3.411 -32.228 1.00 65.00 280 ARG A N 1
ATOM 2249 C CA . ARG A 1 280 ? 17.808 -3.458 -33.203 1.00 65.00 280 ARG A CA 1
ATOM 2250 C C . ARG A 1 280 ? 16.457 -3.725 -32.523 1.00 65.00 280 ARG A C 1
ATO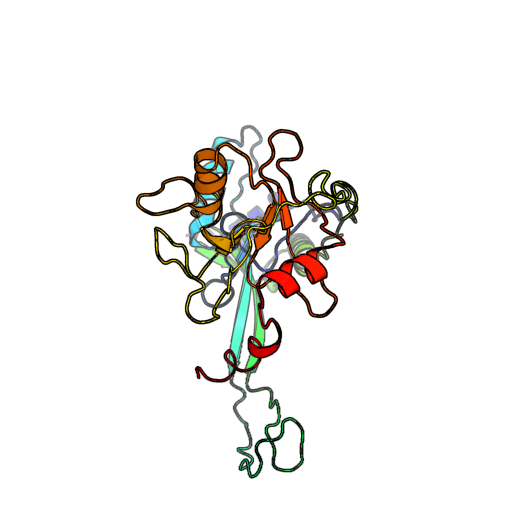M 2252 O O . ARG A 1 280 ? 15.580 -4.374 -33.100 1.00 65.00 280 ARG A O 1
ATOM 2259 N N . TYR A 1 281 ? 16.306 -3.242 -31.290 1.00 62.53 281 TYR A N 1
ATOM 2260 C CA . TYR A 1 281 ? 15.129 -3.478 -30.472 1.00 62.53 281 TYR A CA 1
ATOM 2261 C C . TYR A 1 281 ? 14.003 -2.550 -30.938 1.00 62.53 281 TYR A C 1
ATOM 2263 O O . TYR A 1 281 ? 14.087 -1.327 -30.816 1.00 62.53 281 TYR A O 1
ATOM 2271 N N . LYS A 1 282 ? 12.942 -3.122 -31.520 1.00 59.19 282 LYS A N 1
ATOM 2272 C CA . LYS A 1 282 ? 11.765 -2.367 -31.977 1.00 59.19 282 LYS A CA 1
ATOM 2273 C C . LYS A 1 282 ? 10.827 -2.095 -30.803 1.00 59.19 282 LYS A C 1
ATOM 2275 O O . LYS A 1 282 ? 9.801 -2.748 -30.636 1.00 59.19 282 LYS A O 1
ATOM 2280 N N . TYR A 1 283 ? 11.169 -1.078 -30.023 1.00 54.56 283 TYR A N 1
ATOM 2281 C CA . TYR A 1 283 ? 10.397 -0.616 -28.868 1.00 54.56 283 TYR A CA 1
ATOM 2282 C C . TYR A 1 283 ? 8.902 -0.314 -29.180 1.00 54.56 283 TYR A C 1
ATOM 2284 O O . TYR A 1 283 ? 8.028 -0.491 -28.334 1.00 54.56 283 TYR A O 1
ATOM 2292 N N . TYR A 1 284 ? 8.572 0.060 -30.424 1.00 46.44 284 TYR A N 1
ATOM 2293 C CA . TYR A 1 284 ? 7.243 0.536 -30.842 1.00 46.44 284 TYR A CA 1
ATOM 2294 C C . TYR A 1 284 ? 6.139 -0.528 -31.033 1.00 46.44 284 TYR A C 1
ATOM 2296 O O . TYR A 1 284 ? 4.980 -0.155 -31.213 1.00 46.44 284 TYR A O 1
ATOM 2304 N N . GLU A 1 285 ? 6.429 -1.832 -30.976 1.00 45.53 285 GLU A N 1
ATOM 2305 C CA . GLU A 1 285 ? 5.404 -2.879 -31.190 1.00 45.53 285 GLU A CA 1
ATOM 2306 C C . GLU A 1 285 ? 4.661 -3.308 -29.907 1.00 45.53 285 GLU A C 1
ATOM 2308 O O . GLU A 1 285 ? 3.617 -3.959 -29.976 1.00 45.53 285 GLU A O 1
ATOM 231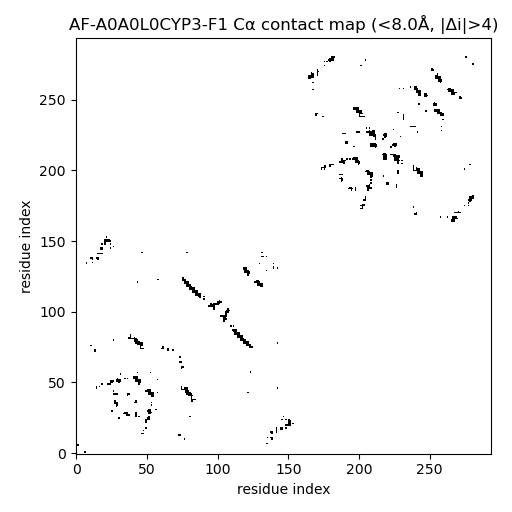3 N N . PHE A 1 286 ? 5.118 -2.889 -28.722 1.00 43.06 286 PHE A N 1
ATOM 2314 C CA . PHE A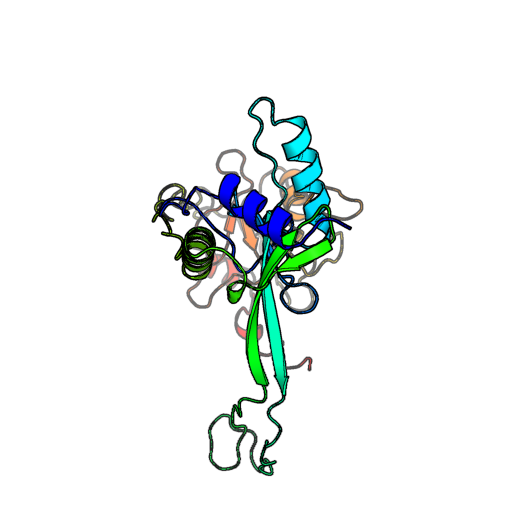 1 286 ? 4.600 -3.396 -27.442 1.00 43.06 286 PHE A CA 1
ATOM 2315 C C . PHE A 1 286 ? 3.196 -2.908 -27.054 1.00 43.06 286 PHE A C 1
ATOM 2317 O O . PHE A 1 286 ? 2.544 -3.520 -26.206 1.00 43.06 286 PHE A O 1
ATOM 2324 N N . ARG A 1 287 ? 2.695 -1.825 -27.665 1.00 39.91 287 ARG A N 1
ATOM 2325 C CA . ARG A 1 287 ? 1.361 -1.293 -27.337 1.00 39.91 287 ARG A CA 1
ATOM 2326 C C . ARG A 1 287 ? 0.225 -1.965 -28.118 1.00 39.91 287 ARG A C 1
ATOM 2328 O O . ARG A 1 287 ? -0.921 -1.835 -27.707 1.00 39.91 287 ARG A O 1
ATOM 2335 N N . LYS A 1 288 ? 0.519 -2.711 -29.193 1.00 34.12 288 LYS A N 1
ATOM 2336 C CA . LYS A 1 288 ? -0.514 -3.433 -29.963 1.00 34.12 288 LYS A CA 1
ATOM 2337 C C . LYS A 1 288 ? -0.935 -4.761 -29.324 1.00 34.12 288 LYS A C 1
ATOM 2339 O O . LYS A 1 288 ? -2.091 -5.136 -29.452 1.00 34.12 288 LYS A O 1
ATOM 2344 N N . ASN A 1 289 ? -0.055 -5.425 -28.572 1.00 33.50 289 ASN A N 1
ATOM 2345 C CA . ASN A 1 289 ? -0.313 -6.792 -28.092 1.00 33.50 289 ASN A CA 1
ATOM 2346 C C . ASN A 1 289 ? -0.859 -6.905 -26.658 1.00 33.50 289 ASN A C 1
ATOM 2348 O O . ASN A 1 289 ? -1.083 -8.017 -26.195 1.00 33.50 289 ASN A O 1
ATOM 2352 N N . ARG A 1 290 ? -1.118 -5.796 -25.949 1.00 35.56 290 ARG A N 1
ATOM 2353 C CA . ARG A 1 290 ? -1.847 -5.846 -24.661 1.00 35.56 290 ARG A CA 1
ATOM 2354 C C . ARG A 1 290 ? -3.362 -5.658 -24.788 1.00 35.56 290 ARG A C 1
ATOM 2356 O O . ARG A 1 290 ? -4.061 -5.920 -23.820 1.00 35.56 290 ARG A O 1
ATOM 2363 N N . ASN A 1 291 ? -3.863 -5.270 -25.963 1.00 32.59 291 ASN A N 1
ATOM 2364 C CA . ASN A 1 291 ? -5.300 -5.086 -26.206 1.00 32.59 291 ASN A CA 1
ATOM 2365 C C . ASN A 1 291 ? -5.989 -6.309 -26.843 1.00 32.59 291 ASN A C 1
ATOM 2367 O O . ASN A 1 291 ? -7.167 -6.216 -27.156 1.00 32.59 291 ASN A O 1
ATOM 2371 N N . ASN A 1 292 ? -5.290 -7.436 -27.023 1.00 29.47 292 ASN A N 1
ATOM 2372 C CA . ASN A 1 292 ? -5.818 -8.622 -27.720 1.00 29.47 292 ASN A CA 1
ATOM 2373 C C . ASN A 1 292 ? -5.897 -9.891 -26.854 1.00 29.47 292 ASN A C 1
ATOM 2375 O O . ASN A 1 292 ? -5.932 -10.986 -27.396 1.00 29.47 292 ASN A O 1
ATOM 2379 N N . ASN A 1 293 ? -5.938 -9.765 -25.527 1.00 29.58 293 ASN A N 1
ATOM 2380 C CA . ASN A 1 293 ? -6.332 -10.873 -24.651 1.00 29.58 293 ASN A CA 1
ATOM 2381 C C . ASN A 1 293 ? -7.410 -10.392 -23.675 1.00 29.58 293 ASN A C 1
ATOM 2383 O O . ASN A 1 293 ? -7.141 -10.176 -22.494 1.00 29.58 293 ASN A O 1
ATOM 2387 N N . PHE A 1 294 ? -8.607 -10.201 -24.223 1.00 31.73 294 PHE A N 1
ATOM 2388 C CA . PHE A 1 294 ? -9.887 -10.461 -23.573 1.00 31.73 294 PHE A CA 1
ATOM 2389 C C . PHE A 1 294 ? -10.770 -11.183 -24.587 1.00 31.73 294 PHE A C 1
ATOM 2391 O O . PHE A 1 294 ? -10.736 -10.766 -25.768 1.00 31.73 294 PHE A O 1
#

Sequence (294 aa):
MADIKSIISLISTIVKDEPTKEEVIYLGECSITGHKDFFEDGIFIDLLSFESFSLKFLKCNYNRLSKLSSEGKNHRFYLNIKKKKNLLENIEKKVITNLNINAEGGFNENKVYEYEWEYSVYDIETGLYIKLEDLDESVQKICKGIINHKNEVKKDNINKWVNDIKESKYAKDLVQLEGIKIKNENIHCAVCKSTKNIWLNLSDGYIGCGRKIFNYGGGCLNNEEGAALKHFYESGKKYPLVVKIGTITKDGEADVFSYADDENDSVIDPYIGGAFKKFRYKYYEFRKNRNNNF